Protein 6NOY (pdb70)

Structure (mmCIF, N/CA/C/O backbone):
data_6NOY
#
_entry.id   6NOY
#
_cell.length_a   95.500
_cell.length_b   95.500
_cell.length_c   177.100
_cell.angle_alpha   90.000
_cell.angle_beta   90.000
_cell.angle_gamma   120.000
#
_symmetry.space_group_name_H-M   'P 32 2 1'
#
loop_
_atom_site.group_PDB
_atom_site.id
_atom_site.type_symbol
_atom_site.label_atom_id
_atom_site.label_alt_id
_atom_site.label_comp_id
_atom_site.label_asym_id
_atom_site.label_entity_id
_atom_site.label_seq_id
_atom_site.pdbx_PDB_ins_code
_atom_site.Cartn_x
_atom_site.Cartn_y
_atom_site.Cartn_z
_atom_site.occupancy
_atom_site.B_iso_or_equiv
_atom_site.auth_seq_id
_atom_site.auth_comp_id
_atom_site.auth_asym_id
_atom_site.auth_atom_id
_atom_site.pdbx_PDB_model_num
ATOM 1 N N . THR A 1 81 ? 2.240 72.833 8.359 1.00 198.85 78 THR G N 1
ATOM 2 C CA . THR A 1 81 ? 2.582 71.919 7.276 1.00 195.01 78 THR G CA 1
ATOM 3 C C . THR A 1 81 ? 1.323 71.401 6.587 1.00 191.89 78 THR G C 1
ATOM 4 O O . THR A 1 81 ? 0.259 71.317 7.200 1.00 191.00 78 THR G O 1
ATOM 8 N N . PHE A 1 82 ? 1.450 71.054 5.307 1.00 178.01 79 PHE G N 1
ATOM 9 C CA . PHE A 1 82 ? 0.317 70.594 4.510 1.00 156.86 79 PHE G CA 1
ATOM 10 C C . PHE A 1 82 ? 0.780 69.485 3.576 1.00 159.69 79 PHE G C 1
ATOM 11 O O . PHE A 1 82 ? 1.559 69.735 2.651 1.00 165.17 79 PHE G O 1
ATOM 19 N N . GLU A 1 83 ? 0.292 68.269 3.811 1.00 157.78 80 GLU G N 1
ATOM 20 C CA . GLU A 1 83 ? 0.542 67.133 2.937 1.00 168.10 80 GLU G CA 1
ATOM 21 C C . GLU A 1 83 ? -0.782 66.461 2.597 1.00 152.57 80 GLU G C 1
ATOM 22 O O . GLU A 1 83 ? -1.803 66.691 3.250 1.00 143.06 80 GLU G O 1
ATOM 28 N N . THR A 1 84 ? -0.756 65.630 1.556 1.00 150.87 81 THR G N 1
ATOM 29 C CA . THR A 1 84 ? -1.926 64.874 1.128 1.00 125.27 81 THR G CA 1
ATOM 30 C C . THR A 1 84 ? -1.563 63.403 0.979 1.00 131.23 81 THR G C 1
ATOM 31 O O . THR A 1 84 ? -0.460 63.068 0.538 1.00 158.30 81 THR G O 1
ATOM 35 N N . VAL A 1 85 ? -2.499 62.529 1.348 1.00 126.81 82 VAL G N 1
ATOM 36 C CA . VAL A 1 85 ? -2.329 61.083 1.247 1.00 125.40 82 VAL G CA 1
ATOM 37 C C . VAL A 1 85 ? -3.166 60.577 0.081 1.00 124.17 82 VAL G C 1
ATOM 38 O O . VAL A 1 85 ? -4.312 61.003 -0.102 1.00 110.20 82 VAL G O 1
ATOM 42 N N . ARG A 1 86 ? -2.597 59.662 -0.701 1.00 122.18 83 ARG G N 1
ATOM 43 C CA . ARG A 1 86 ? -3.239 59.150 -1.913 1.00 117.71 83 ARG G CA 1
ATOM 44 C C . ARG A 1 86 ? -3.840 57.780 -1.613 1.00 120.32 83 ARG G C 1
ATOM 45 O O . ARG A 1 86 ? -3.213 56.743 -1.829 1.00 142.14 83 ARG G O 1
ATOM 53 N N . ASN A 1 87 ? -5.076 57.781 -1.119 1.00 115.33 84 ASN G N 1
ATOM 54 C CA . ASN A 1 87 ? -5.813 56.548 -0.886 1.00 116.23 84 ASN G CA 1
ATOM 55 C C . ASN A 1 87 ? -6.692 56.228 -2.088 1.00 120.69 84 ASN G C 1
ATOM 56 O O . ASN A 1 87 ? -7.349 57.111 -2.647 1.00 112.92 84 ASN G O 1
ATOM 61 N N . THR A 1 88 ? -6.688 54.958 -2.488 1.00 135.78 85 THR G N 1
ATOM 62 C CA . THR A 1 88 ? -7.612 54.477 -3.506 1.00 128.20 85 THR G CA 1
ATOM 63 C C . THR A 1 88 ? -8.934 54.111 -2.846 1.00 129.47 85 THR G C 1
ATOM 64 O O . THR A 1 88 ? -8.956 53.451 -1.802 1.00 129.64 85 THR G O 1
ATOM 68 N N . ILE A 1 89 ? -10.036 54.544 -3.449 1.00 123.01 86 ILE G N 1
ATOM 69 C CA . ILE A 1 89 ? -11.357 54.364 -2.865 1.00 112.17 86 ILE G CA 1
ATOM 70 C C . ILE A 1 89 ? -12.216 53.565 -3.834 1.00 118.69 86 ILE G C 1
ATOM 71 O O . ILE A 1 89 ? -12.071 53.681 -5.057 1.00 132.53 86 ILE G O 1
ATOM 76 N N . ARG A 1 90 ? -13.088 52.728 -3.281 1.00 102.98 87 ARG G N 1
ATOM 77 C CA . ARG A 1 90 ? -14.040 51.934 -4.051 1.00 94.99 87 ARG G CA 1
ATOM 78 C C . ARG A 1 90 ? -15.423 52.244 -3.487 1.00 109.80 87 ARG G C 1
ATOM 79 O O . ARG A 1 90 ? -15.793 51.745 -2.421 1.00 131.33 87 ARG G O 1
ATOM 81 N N . ILE A 1 91 ? -16.178 53.071 -4.193 1.00 104.01 88 ILE G N 1
ATOM 82 C CA . ILE A 1 91 ? -17.456 53.567 -3.700 1.00 112.24 88 ILE G CA 1
ATOM 83 C C . ILE A 1 91 ? -18.579 52.754 -4.326 1.00 137.44 88 ILE G C 1
ATOM 84 O O . ILE A 1 91 ? -18.484 52.298 -5.473 1.00 151.70 88 ILE G O 1
ATOM 89 N N . GLU A 1 92 ? -19.645 52.555 -3.554 1.00 135.65 89 GLU G N 1
ATOM 90 C CA . GLU A 1 92 ? -20.835 51.883 -4.055 1.00 148.74 89 GLU G CA 1
ATOM 91 C C . GLU A 1 92 ? -21.380 52.628 -5.273 1.00 147.59 89 GLU G C 1
ATOM 92 O O . GLU A 1 92 ? -21.223 53.844 -5.405 1.00 156.08 89 GLU G O 1
ATOM 98 N N . SER A 1 93 ? -22.023 51.882 -6.175 1.00 138.53 90 SER G N 1
ATOM 99 C CA . SER A 1 93 ? -22.279 52.392 -7.522 1.00 125.05 90 SER G CA 1
ATOM 100 C C . SER A 1 93 ? -23.314 53.513 -7.529 1.00 113.14 90 SER G C 1
ATOM 101 O O . SER A 1 93 ? -23.073 54.582 -8.101 1.00 114.24 90 SER G O 1
ATOM 104 N N . GLU A 1 94 ? -24.485 53.282 -6.925 1.00 145.68 91 GLU G N 1
ATOM 105 C CA . GLU A 1 94 ? -25.529 54.307 -6.938 1.00 162.45 91 GLU G CA 1
ATOM 106 C C . GLU A 1 94 ? -25.052 55.592 -6.273 1.00 138.40 91 GLU G C 1
ATOM 107 O O . GLU A 1 94 ? -25.331 56.693 -6.763 1.00 147.08 91 GLU G O 1
ATOM 113 N N . VAL A 1 95 ? -24.322 55.475 -5.163 1.00 116.89 92 VAL G N 1
ATOM 114 C CA . VAL A 1 95 ? -23.895 56.659 -4.424 1.00 120.42 92 VAL G CA 1
ATOM 115 C C . VAL A 1 95 ? -22.799 57.405 -5.178 1.00 127.20 92 VAL G C 1
ATOM 116 O O . VAL A 1 95 ? -22.817 58.639 -5.261 1.00 124.92 92 VAL G O 1
ATOM 120 N N . ASP A 1 96 ? -21.831 56.674 -5.740 1.00 139.24 93 ASP G N 1
ATOM 121 C CA . ASP A 1 96 ? -20.752 57.317 -6.487 1.00 131.59 93 ASP G CA 1
ATOM 122 C C . ASP A 1 96 ? -21.303 58.119 -7.658 1.00 136.16 93 ASP G C 1
ATOM 123 O O . ASP A 1 96 ? -20.917 59.274 -7.872 1.00 154.00 93 ASP G O 1
ATOM 128 N N . GLU A 1 97 ? -22.210 57.520 -8.430 1.00 136.68 94 GLU G N 1
ATOM 129 C CA . GLU A 1 97 ? -22.852 58.226 -9.530 1.00 153.51 94 GLU G CA 1
ATOM 130 C C . GLU A 1 97 ? -23.671 59.418 -9.049 1.00 151.10 94 GLU G C 1
ATOM 131 O O . GLU A 1 97 ? -24.038 60.270 -9.865 1.00 158.48 94 GLU G O 1
ATOM 137 N N . SER A 1 98 ? -23.948 59.509 -7.747 1.00 141.82 95 SER G N 1
ATOM 138 C CA . SER A 1 98 ? -24.673 60.637 -7.177 1.00 136.56 95 SER G CA 1
ATOM 139 C C . SER A 1 98 ? -23.763 61.687 -6.556 1.00 132.53 95 SER G C 1
ATOM 140 O O . SER A 1 98 ? -24.096 62.875 -6.596 1.00 140.75 95 SER G O 1
ATOM 143 N N . LEU A 1 99 ? -22.631 61.283 -5.972 1.00 123.69 96 LEU G N 1
ATOM 144 C CA . LEU A 1 99 ? -21.664 62.265 -5.489 1.00 118.72 96 LEU G CA 1
ATOM 145 C C . LEU A 1 99 ? -21.033 63.027 -6.645 1.00 127.41 96 LEU G C 1
ATOM 146 O O . LEU A 1 99 ? -20.886 64.253 -6.582 1.00 125.34 96 LEU G O 1
ATOM 151 N N . ARG A 1 100 ? -20.648 62.316 -7.708 1.00 138.66 97 ARG G N 1
ATOM 152 C CA . ARG A 1 100 ? -20.089 62.981 -8.878 1.00 163.07 97 ARG G CA 1
ATOM 153 C C . ARG A 1 100 ? -21.092 63.937 -9.505 1.00 181.43 97 ARG G C 1
ATOM 154 O O . ARG A 1 100 ? -20.703 64.976 -10.050 1.00 191.67 97 ARG G O 1
ATOM 162 N N . GLN A 1 101 ? -22.384 63.609 -9.437 1.00 192.96 98 GLN G N 1
ATOM 163 C CA . GLN A 1 101 ? -23.408 64.535 -9.909 1.00 196.10 98 GLN G CA 1
ATOM 164 C C . GLN A 1 101 ? -23.516 65.757 -9.006 1.00 179.83 98 GLN G C 1
ATOM 165 O O . GLN A 1 101 ? -23.815 66.855 -9.487 1.00 197.81 98 GLN G O 1
ATOM 171 N N . LEU A 1 102 ? -23.281 65.587 -7.703 1.00 140.26 99 LEU G N 1
ATOM 172 C CA . LEU A 1 102 ? -23.286 66.728 -6.793 1.00 124.74 99 LEU G CA 1
ATOM 173 C C . LEU A 1 102 ? -22.090 67.635 -7.046 1.00 149.72 99 LEU G C 1
ATOM 174 O O . LEU A 1 102 ? -22.245 68.847 -7.239 1.00 158.93 99 LEU G O 1
ATOM 179 N N . CYS A 1 103 ? -20.885 67.063 -7.050 1.00 156.15 100 CYS G N 1
ATOM 180 C CA . CYS A 1 103 ? -19.676 67.875 -7.117 1.00 155.77 100 CYS G CA 1
ATOM 181 C C . CYS A 1 103 ? -19.513 68.553 -8.472 1.00 164.09 100 CYS G C 1
ATOM 182 O O . CYS A 1 103 ? -18.917 69.633 -8.552 1.00 175.42 100 CYS G O 1
ATOM 185 N N . HIS A 1 104 ? -20.029 67.943 -9.542 1.00 161.42 101 HIS G N 1
ATOM 186 C CA . HIS A 1 104 ? -19.938 68.568 -10.858 1.00 158.96 101 HIS G CA 1
ATOM 187 C C . HIS A 1 104 ? -20.790 69.829 -10.935 1.00 161.72 101 HIS G C 1
ATOM 188 O O . HIS A 1 104 ? -20.404 70.805 -11.587 1.00 176.55 101 HIS G O 1
ATOM 195 N N . GLU A 1 105 ? -21.954 69.826 -10.285 1.00 165.98 102 GLU G N 1
ATOM 196 C CA . GLU A 1 105 ? -22.841 70.983 -10.264 1.00 176.77 102 GLU G CA 1
ATOM 197 C C . GLU A 1 105 ? -22.741 71.752 -8.950 1.00 160.72 102 GLU G C 1
ATOM 198 O O . GLU A 1 105 ? -23.734 72.310 -8.470 1.00 156.97 102 GLU G O 1
ATOM 204 N N . GLU A 1 106 ? -21.550 71.779 -8.353 1.00 150.37 103 GLU G N 1
ATOM 205 C CA . GLU A 1 106 ? -21.308 72.531 -7.133 1.00 143.12 103 GLU G CA 1
ATOM 206 C C . GLU A 1 106 ? -19.918 73.146 -7.080 1.00 138.02 103 GLU G C 1
ATOM 207 O O . GLU A 1 106 ? -19.593 73.807 -6.088 1.00 136.17 103 GLU G O 1
ATOM 213 N N . ARG A 1 107 ? -19.094 72.953 -8.113 1.00 136.64 104 ARG G N 1
ATOM 214 C CA . ARG A 1 107 ? -17.693 73.378 -8.110 1.00 145.88 104 ARG G CA 1
ATOM 215 C C . ARG A 1 107 ? -16.958 72.798 -6.903 1.00 139.98 104 ARG G C 1
ATOM 216 O O . ARG A 1 107 ? -16.311 73.511 -6.131 1.00 143.93 104 ARG G O 1
ATOM 218 N N . ILE A 1 108 ? -17.086 71.480 -6.733 1.00 125.18 105 ILE G N 1
ATOM 219 C CA . ILE A 1 108 ? -16.469 70.749 -5.637 1.00 123.52 105 ILE G CA 1
ATOM 220 C C . ILE A 1 108 ? -15.850 69.488 -6.214 1.00 124.37 105 ILE G C 1
ATOM 221 O O . ILE A 1 108 ? -16.130 69.087 -7.347 1.00 128.84 105 ILE G O 1
ATOM 226 N N . THR A 1 109 ? -14.977 68.874 -5.435 1.00 101.67 106 THR G N 1
ATOM 227 C CA . THR A 1 109 ? -14.450 67.555 -5.725 1.00 118.30 106 THR G CA 1
ATOM 228 C C . THR A 1 109 ? -14.761 66.637 -4.552 1.00 123.73 106 THR G C 1
ATOM 229 O O . THR A 1 109 ? -14.782 67.082 -3.402 1.00 124.53 106 THR G O 1
ATOM 233 N N . LYS A 1 110 ? -15.040 65.364 -4.847 1.00 118.44 107 LYS G N 1
ATOM 234 C CA . LYS A 1 110 ? -15.534 64.453 -3.819 1.00 136.84 107 LYS G CA 1
ATOM 235 C C . LYS A 1 110 ? -14.549 64.274 -2.676 1.00 121.31 107 LYS G C 1
ATOM 236 O O . LYS A 1 110 ? -14.962 63.923 -1.565 1.00 124.32 107 LYS G O 1
ATOM 242 N N . GLU A 1 111 ? -13.264 64.521 -2.908 1.00 117.68 108 GLU G N 1
ATOM 243 C CA . GLU A 1 111 ? -12.311 64.338 -1.823 1.00 123.91 108 GLU G CA 1
ATOM 244 C C . GLU A 1 111 ? -12.360 65.507 -0.849 1.00 117.16 108 GLU G C 1
ATOM 245 O O . GLU A 1 111 ? -12.289 65.302 0.367 1.00 100.64 108 GLU G O 1
ATOM 251 N N . THR A 1 112 ? -12.490 66.736 -1.361 1.00 132.39 109 THR G N 1
ATOM 252 C CA . THR A 1 112 ? -12.680 67.879 -0.472 1.00 126.56 109 THR G CA 1
ATOM 253 C C . THR A 1 112 ? -13.980 67.744 0.308 1.00 110.60 109 THR G C 1
ATOM 254 O O . THR A 1 112 ? -14.052 68.131 1.480 1.00 84.17 109 THR G O 1
ATOM 258 N N . TRP A 1 113 ? -15.022 67.213 -0.336 1.00 108.51 110 TRP G N 1
ATOM 259 C CA . TRP A 1 113 ? -16.278 66.943 0.357 1.00 105.87 110 TRP G CA 1
ATOM 260 C C . TRP A 1 113 ? -16.061 66.000 1.534 1.00 103.77 110 TRP G C 1
ATOM 261 O O . TRP A 1 113 ? -16.589 66.223 2.631 1.00 93.83 110 TRP G O 1
ATOM 272 N N . LEU A 1 114 ? -15.289 64.930 1.316 1.00 88.67 111 LEU G N 1
ATOM 273 C CA . LEU A 1 114 ? -14.990 63.986 2.389 1.00 87.77 111 LEU G CA 1
ATOM 274 C C . LEU A 1 114 ? -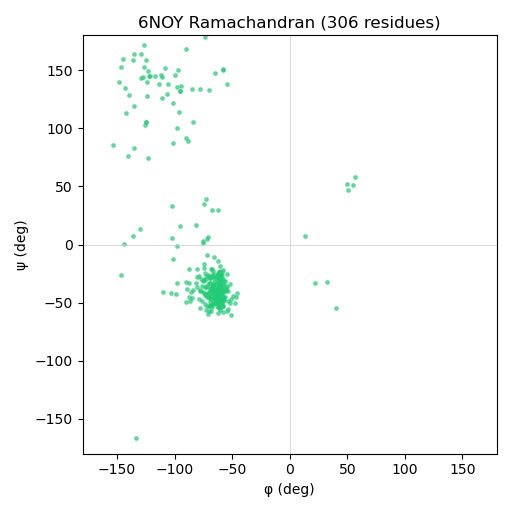14.264 64.672 3.540 1.00 97.24 111 LEU G C 1
ATOM 275 O O . LEU A 1 114 ? -14.549 64.400 4.712 1.00 87.11 111 LEU G O 1
ATOM 280 N N . GLU A 1 115 ? -13.319 65.561 3.225 1.00 96.33 112 GLU G N 1
ATOM 281 C CA . GLU A 1 115 ? -12.708 66.392 4.257 1.00 99.10 112 GLU G CA 1
ATOM 282 C C . GLU A 1 115 ? -13.762 67.208 4.991 1.00 102.26 112 GLU G C 1
ATOM 283 O O . GLU A 1 115 ? -13.790 67.248 6.226 1.00 105.08 112 GLU G O 1
ATOM 289 N N . ALA A 1 116 ? -14.647 67.864 4.236 1.00 85.60 113 ALA G N 1
ATOM 290 C CA . ALA A 1 116 ? -15.691 68.677 4.849 1.00 97.53 113 ALA G CA 1
ATOM 291 C C . ALA A 1 116 ? -16.648 67.825 5.670 1.00 109.18 113 ALA G C 1
ATOM 292 O O . ALA A 1 116 ? -17.033 68.206 6.781 1.00 113.54 113 ALA G O 1
ATOM 294 N N . ALA A 1 117 ? -17.052 66.673 5.131 1.00 111.95 114 ALA G N 1
ATOM 295 C CA . ALA A 1 117 ? -17.964 65.796 5.856 1.00 128.65 114 ALA G CA 1
ATOM 296 C C . ALA A 1 117 ? -17.376 65.393 7.201 1.00 121.19 114 ALA G C 1
ATOM 297 O O . ALA A 1 117 ? -18.041 65.498 8.239 1.00 126.53 114 ALA G O 1
ATOM 299 N N . TYR A 1 118 ? -16.118 64.948 7.205 1.00 107.75 115 TYR G N 1
ATOM 300 C CA . TYR A 1 118 ? -15.487 64.532 8.452 1.00 108.34 115 TYR G CA 1
ATOM 301 C C . TYR A 1 118 ? -15.344 65.717 9.399 1.00 118.91 115 TYR G C 1
ATOM 302 O O . TYR A 1 118 ? -15.730 65.641 10.572 1.00 136.50 115 TYR G O 1
ATOM 311 N N . LEU A 1 119 ? -14.792 66.824 8.899 1.00 120.13 116 LEU G N 1
ATOM 312 C CA . LEU A 1 119 ? -14.540 67.985 9.748 1.00 107.62 116 LEU G CA 1
ATOM 313 C C . LEU A 1 119 ? -15.824 68.488 10.392 1.00 121.29 116 LEU G C 1
ATOM 314 O O . LEU A 1 119 ? -15.811 68.966 11.533 1.00 124.73 116 LEU G O 1
ATOM 319 N N . TYR A 1 120 ? -16.944 68.389 9.675 1.00 119.77 117 TYR G N 1
ATOM 320 C CA . TYR A 1 120 ? -18.234 68.754 10.249 1.00 107.26 117 TYR G CA 1
ATOM 321 C C . TYR A 1 120 ? -18.640 67.766 11.335 1.00 104.71 117 TYR G C 1
ATOM 322 O O . TYR A 1 120 ? -18.877 68.148 12.487 1.00 103.93 117 TYR G O 1
ATOM 331 N N . LEU A 1 121 ? -18.725 66.486 10.979 1.00 105.81 118 LEU G N 1
ATOM 332 C CA . LEU A 1 121 ? -19.413 65.529 11.833 1.00 109.64 118 LEU G CA 1
ATOM 333 C C . LEU A 1 121 ? -18.612 65.195 13.086 1.00 118.63 118 LEU G C 1
ATOM 334 O O . LEU A 1 121 ? -19.202 64.860 14.119 1.00 118.04 118 LEU G O 1
ATOM 339 N N . CYS A 1 122 ? -17.281 65.298 13.029 1.00 107.49 119 CYS G N 1
ATOM 340 C CA . CYS A 1 122 ? -16.472 64.875 14.168 1.00 93.19 119 CYS G CA 1
ATOM 341 C C . CYS A 1 122 ? -16.642 65.802 15.363 1.00 113.06 119 CYS G C 1
ATOM 342 O O . CYS A 1 122 ? -16.497 65.363 16.510 1.00 111.76 119 CYS G O 1
ATOM 345 N N . GLU A 1 123 ? -16.937 67.078 15.121 1.00 128.52 120 GLU G N 1
ATOM 346 C CA . GLU A 1 123 ? -17.247 68.029 16.182 1.00 134.52 120 GLU G CA 1
ATOM 347 C C . GLU A 1 123 ? -18.637 67.848 16.775 1.00 146.10 120 GLU G C 1
ATOM 348 O O . GLU A 1 123 ? -19.025 68.638 17.641 1.00 174.37 120 GLU G O 1
ATOM 354 N N . LYS A 1 124 ? -19.389 66.839 16.344 1.00 131.71 121 LYS G N 1
ATOM 355 C CA . LYS A 1 124 ? -20.778 66.647 16.765 1.00 146.10 121 LYS G CA 1
ATOM 356 C C . LYS A 1 124 ? -20.971 65.176 17.099 1.00 131.54 121 LYS G C 1
ATOM 357 O O . LYS A 1 124 ? -21.459 64.393 16.272 1.00 137.54 121 LYS G O 1
ATOM 363 N N . PRO A 1 125 ? -20.598 64.760 18.316 1.00 123.23 122 PRO G N 1
ATOM 364 C CA . PRO A 1 125 ? -20.481 63.318 18.610 1.00 113.02 122 PRO G CA 1
ATOM 365 C C . PRO A 1 125 ? -21.714 62.486 18.290 1.00 117.22 122 PRO G C 1
ATOM 366 O O . PRO A 1 125 ? -21.595 61.435 17.647 1.00 91.62 122 PRO G O 1
ATOM 370 N N . GLU A 1 126 ? -22.897 62.924 18.729 1.00 135.71 123 GLU G N 1
ATOM 371 C CA . GLU A 1 126 ? -24.088 62.090 18.598 1.00 133.19 123 GLU G CA 1
ATOM 372 C C . GLU A 1 126 ? -24.402 61.770 17.144 1.00 122.79 123 GLU G C 1
ATOM 373 O O . GLU A 1 126 ? -24.861 60.663 16.841 1.00 121.75 123 GLU G O 1
ATOM 379 N N . GLU A 1 127 ? -24.161 62.713 16.233 1.00 121.94 124 GLU G N 1
ATOM 380 C CA . GLU A 1 127 ? -24.369 62.436 14.818 1.00 112.18 124 GLU G CA 1
ATOM 381 C C . GLU A 1 127 ? -23.241 61.600 14.233 1.00 108.99 124 GLU G C 1
ATOM 382 O O . GLU A 1 127 ? -23.468 60.841 13.283 1.00 107.04 124 GLU G O 1
ATOM 388 N N . LEU A 1 128 ? -22.027 61.734 14.774 1.00 113.06 125 LEU G N 1
ATOM 389 C CA . LEU A 1 128 ? -20.928 60.879 14.342 1.00 103.37 125 LEU G CA 1
ATOM 390 C C . LEU A 1 128 ? -21.256 59.419 14.627 1.00 109.99 125 LEU G C 1
ATOM 391 O O . LEU A 1 128 ? -21.154 58.560 13.744 1.00 83.82 125 LEU G O 1
ATOM 396 N N . ALA A 1 129 ? -21.672 59.129 15.863 1.00 124.16 126 ALA G N 1
ATOM 397 C CA . ALA A 1 129 ? -22.026 57.765 16.240 1.00 127.25 126 ALA G CA 1
ATOM 398 C C . ALA A 1 129 ? -23.079 57.178 15.313 1.00 100.71 126 ALA G C 1
ATOM 399 O O . ALA A 1 129 ? -23.153 55.954 15.150 1.00 117.61 126 ALA G O 1
ATOM 401 N N . GLN A 1 130 ? -23.893 58.027 14.686 1.00 78.52 127 GLN G N 1
ATOM 402 C CA . GLN A 1 130 ? -24.891 57.520 13.755 1.00 87.08 127 GLN G CA 1
ATOM 403 C C . GLN A 1 130 ? -24.272 57.187 12.402 1.00 100.39 127 GLN G C 1
ATOM 404 O O . GLN A 1 130 ? -24.532 56.114 11.845 1.00 97.78 127 GLN G O 1
ATOM 410 N N . VAL A 1 131 ? -23.449 58.086 11.851 1.00 101.69 128 VAL G N 1
ATOM 411 C CA . VAL A 1 131 ? -22.821 57.768 10.571 1.00 87.82 128 VAL G CA 1
ATOM 412 C C . VAL A 1 131 ? -21.829 56.631 10.739 1.00 84.84 128 VAL G C 1
ATOM 413 O O . VAL A 1 131 ? -21.569 55.883 9.790 1.00 101.87 128 VAL G O 1
ATOM 417 N N . ILE A 1 132 ? -21.256 56.475 11.934 1.00 99.59 129 ILE G N 1
ATOM 418 C CA . ILE A 1 132 ? -20.511 55.256 12.241 1.00 111.77 129 ILE G CA 1
ATOM 419 C C . ILE A 1 132 ? -21.418 54.044 12.085 1.00 89.97 129 ILE G C 1
ATOM 420 O O . ILE A 1 132 ? -21.095 53.085 11.374 1.00 76.41 129 ILE G O 1
ATOM 425 N N . GLN A 1 133 ? -22.575 54.081 12.751 1.00 88.28 130 GLN G N 1
ATOM 426 C CA . GLN A 1 133 ? -23.503 52.957 12.710 1.00 92.74 130 GLN G CA 1
ATOM 427 C C . GLN A 1 133 ? -24.000 52.706 11.294 1.00 78.58 130 GLN G C 1
ATOM 428 O O . GLN A 1 133 ? -24.081 51.556 10.849 1.00 57.03 130 GLN G O 1
ATOM 434 N N . LEU A 1 134 ? -24.352 53.771 10.573 1.00 99.21 131 LEU G N 1
ATOM 435 C CA . LEU A 1 134 ? -24.765 53.610 9.183 1.00 109.90 131 LEU G CA 1
ATOM 436 C C . LEU A 1 134 ? -23.643 52.989 8.360 1.00 112.84 131 LEU G C 1
ATOM 437 O O . LEU A 1 134 ? -23.891 52.146 7.490 1.00 112.05 131 LEU G O 1
ATOM 442 N N . ALA A 1 135 ? -22.398 53.382 8.636 1.00 77.04 132 ALA G N 1
ATOM 443 C CA . ALA A 1 135 ? -21.261 52.794 7.939 1.00 86.52 132 ALA G CA 1
ATOM 444 C C . ALA A 1 135 ? -21.094 51.325 8.307 1.00 91.62 132 ALA G C 1
ATOM 445 O O . ALA A 1 135 ? -20.992 50.461 7.429 1.00 84.36 132 ALA G O 1
ATOM 447 N N . GLN A 1 136 ? -21.069 51.027 9.609 1.00 81.98 133 GLN G N 1
ATOM 448 C CA . GLN A 1 136 ? -20.971 49.663 10.115 1.00 69.27 133 GLN G CA 1
ATOM 449 C C . GLN A 1 136 ? -21.935 48.739 9.383 1.00 92.42 133 GLN G C 1
ATOM 450 O O . GLN A 1 136 ? -21.583 47.607 9.032 1.00 91.35 133 GLN G O 1
ATOM 456 N N . GLU A 1 137 ? -23.154 49.224 9.139 1.00 112.85 134 GLU G N 1
ATOM 457 C CA . GLU A 1 137 ? -24.109 48.468 8.337 1.00 106.28 134 GLU G CA 1
ATOM 458 C C . GLU A 1 137 ? -23.755 48.524 6.859 1.00 111.54 134 GLU G C 1
ATOM 459 O O . GLU A 1 137 ? -23.855 47.514 6.152 1.00 105.68 134 GLU G O 1
ATOM 465 N N . ARG A 1 138 ? -23.342 49.697 6.377 1.00 117.63 135 ARG G N 1
ATOM 466 C CA . ARG A 1 138 ? -23.029 49.856 4.962 1.00 111.05 135 ARG G CA 1
ATOM 467 C C . ARG A 1 138 ? -21.909 48.915 4.536 1.00 89.68 135 ARG G C 1
ATOM 468 O O . ARG A 1 138 ? -21.834 48.527 3.364 1.00 103.78 135 ARG G O 1
ATOM 476 N N . LEU A 1 139 ? -21.043 48.529 5.473 1.00 87.09 136 LEU G N 1
ATOM 477 C CA . LEU A 1 139 ? -19.950 47.601 5.209 1.00 92.99 136 LEU G CA 1
ATOM 478 C C . LEU A 1 139 ? -20.385 46.150 5.375 1.00 93.90 136 LEU G C 1
ATOM 479 O O . LEU A 1 139 ? -20.045 45.300 4.545 1.00 89.92 136 LEU G O 1
ATOM 484 N N . SER A 1 140 ? -21.119 45.851 6.451 1.00 115.69 137 SER G N 1
ATOM 485 C CA . SER A 1 140 ? -21.739 44.537 6.588 1.00 108.81 137 SER G CA 1
ATOM 486 C C . SER A 1 140 ? -22.587 44.212 5.366 1.00 88.95 137 SER G C 1
ATOM 487 O O . SER A 1 140 ? -22.588 43.075 4.882 1.00 74.28 137 SER G O 1
ATOM 490 N N . GLN A 1 141 ? -23.306 45.211 4.853 1.00 96.44 138 GLN G N 1
ATOM 491 C CA . GLN A 1 141 ? -24.055 45.069 3.611 1.00 100.80 138 GLN G CA 1
ATOM 492 C C . GLN A 1 141 ? -23.181 44.521 2.489 1.00 102.11 138 GLN G C 1
ATOM 493 O O . GLN A 1 141 ? -23.451 43.450 1.937 1.00 107.38 138 GLN G O 1
ATOM 499 N N . ARG A 1 142 ? -22.118 45.250 2.142 1.00 131.24 139 ARG G N 1
ATOM 500 C CA . ARG A 1 142 ? -21.336 44.887 0.964 1.00 136.66 139 ARG G CA 1
ATOM 501 C C . ARG A 1 142 ? -20.496 43.638 1.193 1.00 113.74 139 ARG G C 1
ATOM 502 O O . ARG A 1 142 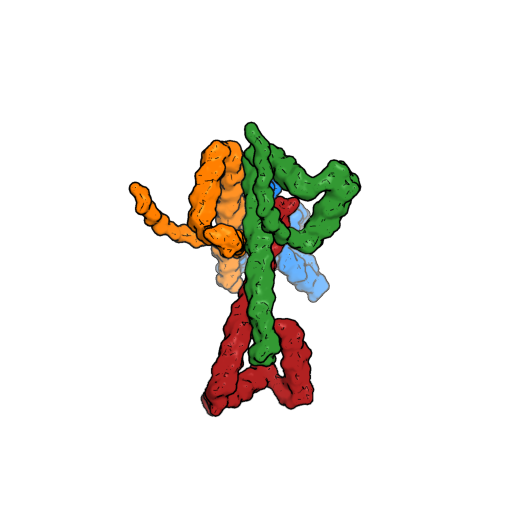? -20.229 42.896 0.241 1.00 105.56 139 ARG G O 1
ATOM 510 N N . LYS A 1 143 ? -20.066 43.387 2.432 1.00 110.55 140 LYS G N 1
ATOM 511 C CA . LYS A 1 143 ? -19.317 42.166 2.704 1.00 119.53 140 LYS G CA 1
ATOM 512 C C . LYS A 1 143 ? -20.210 40.936 2.707 1.00 95.50 140 LYS G C 1
ATOM 513 O O . LYS A 1 143 ? -19.717 39.828 2.474 1.00 90.12 140 LYS G O 1
ATOM 519 N N . ALA A 1 144 ? -21.506 41.103 2.970 1.00 99.72 141 ALA G 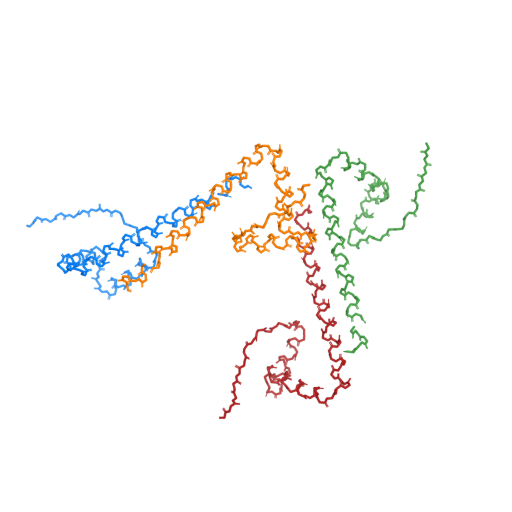N 1
ATOM 520 C CA . ALA A 1 144 ? -22.446 40.013 2.744 1.00 94.94 141 ALA G CA 1
ATOM 521 C C . ALA A 1 144 ? -22.624 39.762 1.253 1.00 97.97 141 ALA G C 1
ATOM 522 O O . ALA A 1 144 ? -22.594 38.613 0.798 1.00 108.37 141 ALA G O 1
ATOM 524 N N . ILE A 1 145 ? -22.801 40.835 0.477 1.00 93.58 142 ILE G N 1
ATOM 525 C CA . ILE A 1 145 ? -22.870 40.724 -0.977 1.00 95.06 142 ILE G CA 1
ATOM 526 C C . ILE A 1 145 ? -21.623 40.045 -1.525 1.00 109.00 142 ILE G C 1
ATOM 527 O O . ILE A 1 145 ? -21.681 39.343 -2.543 1.00 103.47 142 ILE G O 1
ATOM 532 N N . ALA A 1 146 ? -20.481 40.230 -0.859 1.00 114.51 143 ALA G N 1
ATOM 533 C CA . ALA A 1 146 ? -19.254 39.571 -1.292 1.00 110.68 143 ALA G CA 1
ATOM 534 C C . ALA A 1 146 ? -19.320 38.067 -1.056 1.00 107.56 143 ALA G C 1
ATOM 535 O O . ALA A 1 146 ? -18.867 37.283 -1.898 1.00 111.97 143 ALA G O 1
ATOM 537 N N . ASP A 1 147 ? -19.877 37.646 0.084 1.00 107.09 144 ASP G N 1
ATOM 538 C CA . ASP A 1 147 ? -19.999 36.218 0.365 1.00 108.89 144 ASP G CA 1
ATOM 539 C C . ASP A 1 147 ? -20.869 35.526 -0.675 1.00 104.96 144 ASP G C 1
ATOM 540 O O . ASP A 1 147 ? -20.559 34.414 -1.118 1.00 114.69 144 ASP G O 1
ATOM 545 N N . TYR A 1 148 ? -21.964 36.173 -1.076 1.00 96.01 145 TYR G N 1
ATOM 546 C CA . TYR A 1 148 ? -22.834 35.611 -2.103 1.00 96.19 145 TYR G CA 1
ATOM 547 C C . TYR A 1 148 ? -22.107 35.477 -3.434 1.00 104.26 145 TYR G C 1
ATOM 548 O O . TYR A 1 148 ? -22.154 34.421 -4.076 1.00 106.54 145 TYR G O 1
ATOM 557 N N . LYS A 1 149 ? -21.434 36.545 -3.869 1.00 123.09 146 LYS G N 1
ATOM 558 C CA . LYS A 1 149 ? -20.774 36.525 -5.171 1.00 134.42 146 LYS G CA 1
ATOM 559 C C . LYS A 1 149 ? -19.773 35.381 -5.265 1.00 127.93 146 LYS G C 1
ATOM 560 O O . LYS A 1 149 ? -19.651 34.737 -6.313 1.00 123.93 146 LYS G O 1
ATOM 566 N N . ARG A 1 150 ? -19.060 35.102 -4.171 1.00 121.71 147 ARG G N 1
ATOM 567 C CA . ARG A 1 150 ? -18.094 34.009 -4.177 1.00 126.61 147 ARG G CA 1
ATOM 568 C C . ARG A 1 150 ? -18.781 32.649 -4.118 1.00 124.75 147 ARG G C 1
ATOM 569 O O . ARG A 1 150 ? -18.262 31.671 -4.670 1.00 116.78 147 ARG G O 1
ATOM 577 N N . ALA A 1 151 ? -19.947 32.567 -3.473 1.00 117.46 148 ALA G N 1
ATOM 578 C CA . ALA A 1 151 ? -20.608 31.276 -3.312 1.00 112.71 148 ALA G CA 1
ATOM 579 C C . ALA A 1 151 ? -21.215 30.794 -4.624 1.00 121.88 148 ALA G C 1
ATOM 580 O O . ALA A 1 151 ? -21.087 29.615 -4.975 1.00 118.91 148 ALA G O 1
ATOM 582 N N . LYS A 1 152 ? -21.879 31.686 -5.362 1.00 134.71 149 LYS G N 1
ATOM 583 C CA . LYS A 1 152 ? -22.445 31.301 -6.651 1.00 125.24 149 LYS G CA 1
ATOM 584 C C . LYS A 1 152 ? -21.351 31.025 -7.674 1.00 138.97 149 LYS G C 1
ATOM 585 O O . LYS A 1 152 ? -21.410 30.030 -8.406 1.00 147.20 149 LYS G O 1
ATOM 591 N N . THR A 1 153 ? -20.342 31.900 -7.738 1.00 151.30 150 THR G N 1
ATOM 592 C CA . THR A 1 153 ? -19.314 31.777 -8.768 1.00 152.45 150 THR G CA 1
ATOM 593 C C . THR A 1 153 ? -18.547 30.466 -8.646 1.00 146.17 150 THR G C 1
ATOM 594 O O . THR A 1 153 ? -18.038 29.951 -9.649 1.00 150.81 150 THR G O 1
ATOM 606 N N . GLN A 1 155 ? -20.102 27.741 -7.375 1.00 142.79 152 GLN G N 1
ATOM 607 C CA . GLN A 1 155 ? -21.120 26.818 -7.868 1.00 116.10 152 GLN G CA 1
ATOM 608 C C . GLN A 1 155 ? -21.185 26.837 -9.392 1.00 119.96 152 GLN G C 1
ATOM 609 O O . GLN A 1 155 ? -21.436 25.804 -10.024 1.00 116.28 152 GLN G O 1
ATOM 615 N N . GLU A 1 156 ? -20.930 28.002 -9.996 1.00 167.71 153 GLU G N 1
ATOM 616 C CA . GLU A 1 156 ? -21.200 28.194 -11.419 1.00 180.20 153 GLU G CA 1
ATOM 617 C C . GLU A 1 156 ? -20.406 27.214 -12.271 1.00 165.85 153 GLU G C 1
ATOM 618 O O . GLU A 1 156 ? -20.907 26.717 -13.286 1.00 164.12 153 GLU G O 1
ATOM 624 N N . ARG A 1 157 ? -19.166 26.928 -11.879 1.00 165.30 154 ARG G N 1
ATOM 625 C CA . ARG A 1 157 ? -18.367 25.914 -12.550 1.00 172.95 154 ARG G CA 1
ATOM 626 C C . ARG A 1 157 ? -18.337 24.597 -11.789 1.00 163.14 154 ARG G C 1
ATOM 627 O O . ARG A 1 157 ? -17.904 23.586 -12.350 1.00 143.00 154 ARG G O 1
ATOM 635 N N . PHE A 1 158 ? -18.798 24.584 -10.535 1.00 175.11 155 PHE G N 1
ATOM 636 C CA . PHE A 1 158 ? -19.084 23.335 -9.839 1.00 184.68 155 PHE G CA 1
ATOM 637 C C . PHE A 1 158 ? -20.247 22.589 -10.481 1.00 185.61 155 PHE G C 1
ATOM 638 O O . PHE A 1 158 ? -20.491 21.430 -10.128 1.00 175.42 155 PHE G O 1
ATOM 646 N N . LEU A 1 159 ? -20.960 23.241 -11.404 1.00 182.05 156 LEU G N 1
ATOM 647 C CA . LEU A 1 159 ? -22.094 22.696 -12.156 1.00 163.76 156 LEU G CA 1
ATOM 648 C C . LEU A 1 159 ? -23.344 22.563 -11.289 1.00 153.12 156 LEU G C 1
ATOM 649 O O . LEU A 1 159 ? -24.456 22.828 -11.746 1.00 136.58 156 LEU G O 1
ATOM 655 N N . ASP B 1 80 ? -47.769 -3.375 6.728 1.00 159.08 77 ASP H N 1
ATOM 656 C CA . ASP B 1 80 ? -46.332 -3.528 6.916 1.00 176.26 77 ASP H CA 1
ATOM 657 C C . ASP B 1 80 ? -45.790 -2.283 7.628 1.00 189.89 77 ASP H C 1
ATOM 658 O O . ASP B 1 80 ? -46.541 -1.349 7.903 1.00 179.58 77 ASP H O 1
ATOM 663 N N . THR B 1 81 ? -44.483 -2.250 7.893 1.00 197.23 78 THR H N 1
ATOM 664 C CA . THR B 1 81 ? -43.862 -1.165 8.662 1.00 195.07 78 THR H CA 1
ATOM 665 C C . THR B 1 81 ? -43.401 -0.042 7.732 1.00 189.40 78 THR H C 1
ATOM 666 O O . THR B 1 81 ? -42.274 -0.024 7.230 1.00 203.80 78 THR H O 1
ATOM 670 N N . PHE B 1 82 ? -44.292 0.939 7.518 1.00 159.77 79 PHE H N 1
ATOM 671 C CA . PHE B 1 82 ? -44.017 2.071 6.632 1.00 148.72 79 PHE H CA 1
ATOM 672 C C . PHE B 1 82 ? -44.588 3.338 7.271 1.00 150.72 79 PHE H C 1
ATOM 673 O O . PHE B 1 82 ? -45.635 3.849 6.867 1.00 150.04 79 PHE H O 1
ATOM 681 N N . GLU B 1 83 ? -43.889 3.848 8.281 1.00 166.85 80 GLU H N 1
ATOM 682 C CA . GLU B 1 83 ? -44.244 5.136 8.854 1.00 187.40 80 GLU H CA 1
ATOM 683 C C . GLU B 1 83 ? -43.837 6.255 7.895 1.00 194.58 80 GLU H C 1
ATOM 684 O O . GLU B 1 83 ? -43.264 6.024 6.826 1.00 196.25 80 GLU H O 1
ATOM 690 N N . THR B 1 84 ? -44.129 7.492 8.288 1.00 191.19 81 THR H N 1
ATOM 691 C CA . THR B 1 84 ? -43.752 8.648 7.490 1.00 165.71 81 THR H CA 1
ATOM 692 C C . THR B 1 84 ? -43.477 9.819 8.424 1.00 163.54 81 THR H C 1
ATOM 693 O O . THR B 1 84 ? -44.173 10.001 9.427 1.00 177.63 81 THR H O 1
ATOM 697 N N . VAL B 1 85 ? -42.441 10.589 8.103 1.00 148.47 82 VAL H N 1
ATOM 698 C CA . VAL B 1 85 ? -41.962 11.673 8.953 1.00 142.81 82 VAL H CA 1
ATOM 699 C C . VAL B 1 85 ? -42.196 12.995 8.237 1.00 153.88 82 VAL H C 1
ATOM 700 O O . VAL B 1 85 ? -41.971 13.107 7.026 1.00 157.95 82 VAL H O 1
ATOM 704 N N . ARG B 1 86 ? -42.650 13.996 8.990 1.00 147.44 83 ARG H N 1
ATOM 705 C CA . ARG B 1 86 ? -43.086 15.278 8.449 1.00 127.10 83 ARG H CA 1
ATOM 706 C C . ARG B 1 86 ? -42.102 16.370 8.849 1.00 145.36 83 ARG H C 1
ATOM 707 O O . ARG B 1 86 ? -41.813 16.543 10.039 1.00 156.30 83 ARG H O 1
ATOM 715 N N . ASN B 1 87 ? -41.594 17.099 7.861 1.00 157.49 84 ASN H N 1
ATOM 716 C CA . ASN B 1 87 ? -40.790 18.297 8.074 1.00 162.83 84 ASN H CA 1
ATOM 717 C C . ASN B 1 87 ? -41.053 19.284 6.957 1.00 152.08 84 ASN H C 1
ATOM 718 O O . ASN B 1 87 ? -41.421 18.902 5.840 1.00 144.70 84 ASN H O 1
ATOM 723 N N . THR B 1 88 ? -40.878 20.569 7.263 1.00 145.76 85 THR H N 1
ATOM 724 C CA . THR B 1 88 ? -41.232 21.658 6.361 1.00 136.71 85 THR H CA 1
ATOM 725 C C . THR B 1 88 ? -39.993 22.133 5.613 1.00 125.55 85 THR H C 1
ATOM 726 O O . THR B 1 88 ? -38.931 22.316 6.215 1.00 126.58 85 THR H O 1
ATOM 730 N N . ILE B 1 89 ? -40.138 22.350 4.308 1.00 112.31 86 ILE H N 1
ATOM 731 C CA . ILE B 1 89 ? -39.005 22.546 3.414 1.00 105.85 86 ILE H CA 1
ATOM 732 C C . ILE B 1 89 ? -39.170 23.878 2.692 1.00 129.62 86 ILE H C 1
ATOM 733 O O . ILE B 1 89 ? -40.280 24.237 2.283 1.00 152.82 86 ILE H O 1
ATOM 738 N N . ARG B 1 90 ? -38.063 24.605 2.534 1.00 133.67 87 ARG H N 1
ATOM 739 C CA . ARG B 1 90 ? -38.034 25.875 1.816 1.00 129.87 87 ARG H CA 1
ATOM 740 C C . ARG B 1 90 ? -36.997 25.805 0.705 1.00 110.73 87 ARG H C 1
ATOM 741 O O . ARG B 1 90 ? -35.842 25.436 0.949 1.00 98.19 87 ARG H O 1
ATOM 749 N N . ILE B 1 91 ? -37.411 26.147 -0.516 1.00 105.06 88 ILE H N 1
ATOM 750 C CA . ILE B 1 91 ? -36.589 26.013 -1.713 1.00 106.56 88 ILE H CA 1
ATOM 751 C C . ILE B 1 91 ? -36.556 27.344 -2.445 1.00 119.05 88 ILE H C 1
ATOM 752 O O . ILE B 1 91 ? -37.557 28.073 -2.469 1.00 118.90 88 ILE H O 1
ATOM 757 N N . GLU B 1 92 ? -35.408 27.666 -3.043 1.00 130.49 89 GLU H N 1
ATOM 758 C CA . GLU B 1 92 ? -35.302 28.835 -3.906 1.00 127.96 89 GLU H CA 1
ATOM 759 C C . GLU B 1 92 ? -36.358 28.763 -5.004 1.00 104.45 89 GLU H C 1
ATOM 760 O O . GLU B 1 92 ? -36.603 27.700 -5.580 1.00 115.73 89 GLU H O 1
ATOM 766 N N . SER B 1 93 ? -36.985 29.908 -5.286 1.00 100.31 90 SER H N 1
ATOM 767 C CA . SER B 1 93 ? -38.197 29.925 -6.105 1.00 117.29 90 SER H CA 1
ATOM 768 C C . SER B 1 93 ? -37.951 29.363 -7.500 1.00 110.11 90 SER H C 1
ATOM 769 O O . SER B 1 93 ? -38.740 28.553 -8.000 1.00 136.05 90 SER H O 1
ATOM 772 N N . GLU B 1 94 ? -36.867 29.791 -8.152 1.00 94.52 91 GLU H N 1
ATOM 773 C CA . GLU B 1 94 ? -36.616 29.360 -9.524 1.00 121.37 91 GLU H CA 1
ATOM 774 C C . GLU B 1 94 ? -36.416 27.852 -9.602 1.00 130.14 91 GLU H C 1
ATOM 775 O O . GLU B 1 94 ? -36.849 27.207 -10.565 1.00 135.11 91 GLU H O 1
ATOM 781 N N . VAL B 1 95 ? -35.765 27.269 -8.594 1.00 136.84 92 VAL H N 1
ATOM 782 C CA . VAL B 1 95 ? -35.594 25.821 -8.559 1.00 113.28 92 VAL H CA 1
ATOM 783 C C . VAL B 1 95 ? -36.902 25.139 -8.177 1.00 109.02 92 VAL H C 1
ATOM 784 O O . VAL B 1 95 ? -37.279 24.116 -8.763 1.00 115.90 92 VAL H O 1
ATOM 788 N N . ASP B 1 96 ? -37.623 25.702 -7.204 1.00 116.59 93 ASP H N 1
ATOM 789 C CA . ASP B 1 96 ? -38.861 25.087 -6.733 1.00 113.32 93 ASP H CA 1
ATOM 790 C C . ASP B 1 96 ? -39.891 24.988 -7.851 1.00 112.14 93 ASP H C 1
ATOM 791 O O . ASP B 1 96 ? -40.406 23.903 -8.140 1.00 117.28 93 ASP H O 1
ATOM 796 N N . GLU B 1 97 ? -40.206 26.111 -8.493 1.00 123.80 94 GLU H N 1
ATOM 797 C CA . GLU B 1 97 ? -41.221 26.086 -9.547 1.00 146.35 94 GLU H CA 1
ATOM 798 C C . GLU B 1 97 ? -40.749 25.388 -10.814 1.00 136.46 94 GLU H C 1
ATOM 799 O O . GLU B 1 97 ? -41.477 25.380 -11.814 1.00 144.23 94 GLU H O 1
ATOM 805 N N . SER B 1 98 ? -39.551 24.810 -10.797 1.00 127.49 95 SER H N 1
ATOM 806 C CA . SER B 1 98 ? -39.084 23.921 -11.852 1.00 113.67 95 SER H CA 1
ATOM 807 C C . SER B 1 98 ? -39.141 22.457 -11.438 1.00 122.07 95 SER H C 1
ATOM 808 O O . SER B 1 98 ? -39.537 21.605 -12.239 1.00 131.92 95 SER H O 1
ATOM 811 N N . LEU B 1 99 ? -38.751 22.148 -10.197 1.00 111.11 96 LEU H N 1
ATOM 812 C CA . LEU B 1 99 ? -38.943 20.801 -9.668 1.00 95.75 96 LEU H CA 1
ATOM 813 C C . LEU B 1 99 ? -40.422 20.465 -9.552 1.00 131.50 96 LEU H C 1
ATOM 814 O O . LEU B 1 99 ? -40.847 19.367 -9.929 1.00 131.72 96 LEU H O 1
AT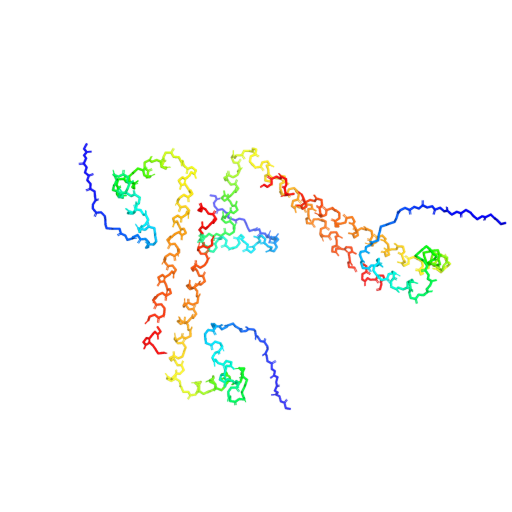OM 819 N N . ARG B 1 100 ? -41.221 21.398 -9.026 1.00 149.72 97 ARG H N 1
ATOM 820 C CA . ARG B 1 100 ? -42.662 21.189 -8.965 1.00 142.28 97 ARG H CA 1
ATOM 821 C C . ARG B 1 100 ? -43.252 20.995 -10.353 1.00 122.54 97 ARG H C 1
ATOM 822 O O . ARG B 1 100 ? -44.243 20.274 -10.510 1.00 148.39 97 ARG H O 1
ATOM 830 N N . GLN B 1 101 ? -42.659 21.622 -11.372 1.00 88.57 98 GLN H N 1
ATOM 831 C CA . GLN B 1 101 ? -43.111 21.376 -12.735 1.00 98.59 98 GLN H CA 1
ATOM 832 C C . GLN B 1 101 ? -42.671 20.005 -13.225 1.00 117.06 98 GLN H C 1
ATOM 833 O O . GLN B 1 101 ? -43.415 19.345 -13.957 1.00 127.71 98 GLN H O 1
ATOM 839 N N . LEU B 1 102 ? -41.476 19.560 -12.834 1.00 119.86 99 LEU H N 1
ATOM 840 C CA . LEU B 1 102 ? -41.020 18.232 -13.228 1.00 121.15 99 LEU H CA 1
ATOM 841 C C . LEU B 1 102 ? -41.851 17.149 -12.553 1.00 112.02 99 LEU H C 1
ATOM 842 O O . LEU B 1 102 ? -42.220 16.156 -13.190 1.00 121.87 99 LEU H O 1
ATOM 847 N N . CYS B 1 103 ? -42.154 17.322 -11.264 1.00 106.96 100 CYS H N 1
ATOM 848 C CA . CYS B 1 103 ? -42.979 16.347 -10.558 1.00 122.39 100 CYS H CA 1
ATOM 849 C C . CYS B 1 103 ? -44.372 16.261 -11.169 1.00 129.03 100 CYS H C 1
ATOM 850 O O . CYS B 1 103 ? -44.959 15.176 -11.249 1.00 151.39 100 CYS H O 1
ATOM 853 N N . HIS B 1 104 ? -44.918 17.398 -11.606 1.00 128.58 101 HIS H N 1
ATOM 854 C CA . HIS B 1 104 ? -46.195 17.396 -12.309 1.00 137.33 101 HIS H CA 1
ATOM 855 C C . HIS B 1 104 ? -46.051 16.905 -13.742 1.00 132.96 101 HIS H C 1
ATOM 856 O O . HIS B 1 104 ? -46.984 16.303 -14.285 1.00 127.75 101 HIS H O 1
ATOM 863 N N . GLU B 1 105 ? -44.898 17.155 -14.364 1.00 130.38 102 GLU H N 1
ATOM 864 C CA . GLU B 1 105 ? -44.666 16.724 -15.735 1.00 121.59 102 GLU H CA 1
ATOM 865 C C . GLU B 1 105 ? -44.572 15.209 -15.855 1.00 115.93 102 GLU H C 1
ATOM 866 O O . GLU B 1 105 ? -44.781 14.670 -16.947 1.00 98.45 102 GLU H O 1
ATOM 872 N N . GLU B 1 106 ? -44.271 14.510 -14.760 1.00 127.48 103 GLU H N 1
ATOM 873 C CA . GLU B 1 106 ? -44.012 13.079 -14.817 1.00 125.98 103 GLU H CA 1
ATOM 874 C C . GLU B 1 106 ? -44.815 12.303 -13.779 1.00 128.13 103 GLU H C 1
ATOM 875 O O . GLU B 1 106 ? -44.519 11.125 -13.541 1.00 136.35 103 GLU H O 1
ATOM 881 N N . ARG B 1 107 ? -45.815 12.930 -13.156 1.00 124.81 104 ARG H N 1
ATOM 882 C CA . ARG B 1 107 ? -46.674 12.290 -12.160 1.00 123.67 104 ARG H CA 1
ATOM 883 C C . ARG B 1 107 ? -45.847 11.710 -11.010 1.00 120.05 104 ARG H C 1
ATOM 884 O O . ARG B 1 107 ? -45.886 10.514 -10.712 1.00 110.70 104 ARG H O 1
ATOM 886 N N . ILE B 1 108 ? -45.081 12.591 -10.369 1.00 116.25 105 ILE H N 1
ATOM 887 C CA . ILE B 1 108 ? -44.297 12.251 -9.192 1.00 118.33 105 ILE H CA 1
ATOM 888 C C . ILE B 1 108 ? -44.654 13.234 -8.086 1.00 114.35 105 ILE H C 1
ATOM 889 O O . ILE B 1 108 ? -45.369 14.213 -8.301 1.00 138.94 105 ILE H O 1
ATOM 894 N N 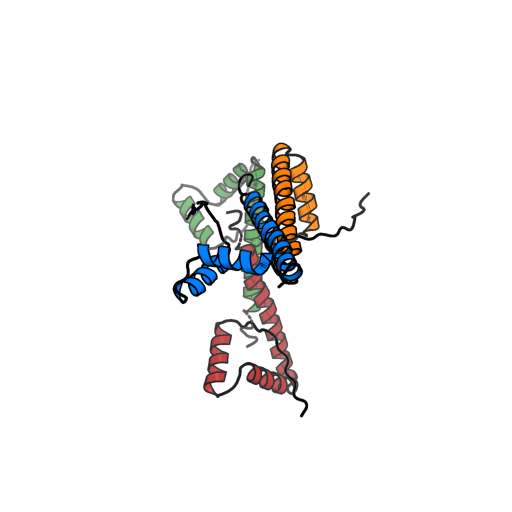. THR B 1 109 ? -44.155 12.957 -6.887 1.00 102.05 106 THR H N 1
ATOM 895 C CA . THR B 1 109 ? -44.257 13.889 -5.779 1.00 98.14 106 THR H CA 1
ATOM 896 C C . THR B 1 109 ? -42.879 14.425 -5.420 1.00 108.35 106 THR H C 1
ATOM 897 O O . THR B 1 109 ? -41.865 13.731 -5.537 1.00 114.29 106 THR H O 1
ATOM 901 N N . LYS B 1 110 ? -42.871 15.691 -5.008 1.00 116.32 107 LYS H N 1
ATOM 902 C CA . LYS B 1 110 ? -41.671 16.343 -4.500 1.00 116.68 107 LYS H CA 1
ATOM 903 C C . LYS B 1 110 ? -40.952 15.474 -3.467 1.00 103.93 107 LYS H C 1
ATOM 904 O O . LYS B 1 110 ? -39.746 15.229 -3.580 1.00 86.54 107 LYS H O 1
ATOM 910 N N . GLU B 1 111 ? -41.685 14.975 -2.467 1.00 115.40 108 GLU H N 1
ATOM 911 C CA . GLU B 1 111 ? -41.066 14.129 -1.449 1.00 108.98 108 GLU H CA 1
ATOM 912 C C . GLU B 1 111 ? -40.495 12.849 -2.043 1.00 118.67 108 GLU H C 1
ATOM 913 O O . GLU B 1 111 ? -39.565 12.263 -1.476 1.00 123.79 108 GLU H O 1
ATOM 919 N N . THR B 1 112 ? -41.032 12.401 -3.176 1.00 122.10 109 THR H N 1
ATOM 920 C CA . THR B 1 112 ? -40.582 11.163 -3.796 1.00 117.11 109 THR H CA 1
ATOM 921 C C . THR B 1 112 ? -39.352 11.373 -4.672 1.00 111.05 109 THR H C 1
ATOM 922 O O . THR B 1 112 ? -38.442 10.535 -4.668 1.00 99.23 109 THR H O 1
ATOM 926 N N . TRP B 1 113 ? -39.293 12.483 -5.413 1.00 102.03 110 TRP H N 1
ATOM 927 C CA . TRP B 1 113 ? -38.108 12.747 -6.223 1.00 111.33 110 TRP H CA 1
ATOM 928 C C . TRP B 1 113 ? -36.882 12.915 -5.335 1.00 105.81 110 TRP H C 1
ATOM 929 O O . TRP B 1 113 ? -35.783 12.470 -5.687 1.00 118.60 110 TRP H O 1
ATOM 940 N N . LEU B 1 114 ? -37.053 13.560 -4.177 1.00 82.61 111 LEU H N 1
ATOM 941 C CA . LEU B 1 114 ? -35.968 13.656 -3.206 1.00 86.38 111 LEU H CA 1
ATOM 942 C C . LEU B 1 114 ? -35.530 12.277 -2.730 1.00 112.12 111 LEU H C 1
ATOM 943 O O . LEU B 1 114 ? -34.330 12.007 -2.605 1.00 98.28 111 LEU H O 1
ATOM 948 N N . GLU B 1 115 ? -36.492 11.393 -2.453 1.00 107.53 112 GLU H N 1
ATOM 949 C CA . GLU B 1 115 ? -36.164 10.039 -2.019 1.00 106.64 112 GLU H CA 1
ATOM 950 C C . GLU B 1 115 ? -35.384 9.292 -3.093 1.00 99.03 112 GLU H C 1
ATOM 951 O O . GLU B 1 115 ? -34.404 8.598 -2.799 1.00 85.65 112 GLU H O 1
ATOM 957 N N . ALA B 1 116 ? -35.817 9.415 -4.349 1.00 86.47 113 ALA H N 1
ATOM 958 C CA . ALA B 1 116 ? -35.144 8.717 -5.439 1.00 91.08 113 ALA H CA 1
ATOM 959 C C . ALA B 1 116 ? -33.726 9.232 -5.627 1.00 93.26 113 ALA H C 1
ATOM 960 O O . ALA B 1 116 ? -32.786 8.449 -5.796 1.00 109.09 113 ALA H O 1
ATOM 962 N N . ALA B 1 117 ? -33.558 10.555 -5.615 1.00 84.53 114 ALA H N 1
ATOM 963 C CA . ALA B 1 117 ? -32.226 11.132 -5.732 1.00 91.61 114 ALA H CA 1
ATOM 964 C C . ALA B 1 117 ? -31.331 10.667 -4.592 1.00 95.88 114 ALA H C 1
ATOM 965 O O . ALA B 1 117 ? -30.198 10.229 -4.817 1.00 110.58 114 ALA H O 1
ATOM 967 N N . TYR B 1 118 ? -31.836 10.733 -3.356 1.00 92.44 115 TYR H N 1
ATOM 968 C CA . TYR B 1 118 ? -30.998 10.407 -2.207 1.00 100.26 115 TYR H CA 1
ATOM 969 C C . TYR B 1 118 ? -30.553 8.953 -2.241 1.00 119.61 115 TYR H C 1
ATOM 970 O O . TYR B 1 118 ? -29.393 8.649 -1.946 1.00 128.39 115 TYR H O 1
ATOM 979 N N . LEU B 1 119 ? -31.458 8.040 -2.595 1.00 121.71 116 LEU H N 1
ATOM 980 C CA . LEU B 1 119 ? -31.073 6.637 -2.696 1.00 107.11 116 LEU H CA 1
ATOM 981 C C . LEU B 1 119 ? -30.112 6.417 -3.857 1.00 104.05 116 LEU H C 1
ATOM 982 O O . LEU B 1 119 ? -29.164 5.631 -3.746 1.00 129.13 116 LEU H O 1
ATOM 987 N N . TYR B 1 120 ? -30.333 7.117 -4.971 1.00 74.57 117 TYR H N 1
ATOM 988 C CA . TYR B 1 120 ? -29.482 6.951 -6.145 1.00 81.04 117 TYR H CA 1
ATOM 989 C C . TYR B 1 120 ? -28.078 7.485 -5.887 1.00 113.51 117 TYR H C 1
ATOM 990 O O . TYR B 1 120 ? -27.080 6.815 -6.182 1.00 113.47 117 TYR H O 1
ATOM 999 N N . LEU B 1 121 ? -27.981 8.691 -5.325 1.00 126.62 118 LEU H N 1
ATOM 1000 C CA . LEU B 1 121 ? -26.673 9.283 -5.062 1.00 119.76 118 LEU H CA 1
ATOM 1001 C C . LEU B 1 121 ? -25.958 8.568 -3.921 1.00 117.81 118 LEU H C 1
ATOM 1002 O O . LEU B 1 121 ? -24.734 8.399 -3.960 1.00 133.35 118 LEU H O 1
ATOM 1007 N N . CYS B 1 122 ? -26.703 8.133 -2.900 1.00 109.13 119 CYS H N 1
ATOM 1008 C CA . CYS B 1 122 ? -26.086 7.451 -1.766 1.00 122.58 119 CYS H CA 1
ATOM 1009 C C . CYS B 1 122 ? -25.339 6.194 -2.189 1.00 136.92 119 CYS H C 1
ATOM 1010 O O . CYS B 1 122 ? -24.420 5.764 -1.484 1.00 142.25 119 CYS H O 1
ATOM 1013 N N . GLU B 1 123 ? -25.706 5.602 -3.324 1.00 137.77 120 GLU H N 1
ATOM 1014 C CA . GLU B 1 123 ? -25.022 4.434 -3.859 1.00 139.94 120 GLU H CA 1
ATOM 1015 C C . GLU B 1 123 ? -24.089 4.785 -5.011 1.00 116.13 120 GLU H C 1
ATOM 1016 O O . GLU B 1 123 ? -23.523 3.883 -5.637 1.00 104.99 120 GLU H O 1
ATOM 1022 N N . LYS B 1 124 ? -23.922 6.074 -5.307 1.00 109.25 121 LYS H N 1
ATOM 1023 C CA . LYS B 1 124 ? -22.939 6.562 -6.271 1.00 122.73 121 LYS H CA 1
ATOM 1024 C C . LYS B 1 124 ? -22.046 7.555 -5.532 1.00 127.69 121 LYS H C 1
ATOM 1025 O O . LYS B 1 124 ? -22.155 8.772 -5.727 1.00 134.73 121 LYS H O 1
ATOM 1031 N N . PRO B 1 125 ? -21.142 7.058 -4.680 1.00 136.65 122 PRO H N 1
ATOM 1032 C CA . PRO B 1 125 ? -20.541 7.936 -3.658 1.00 131.91 122 PRO H CA 1
ATOM 1033 C C . PRO B 1 125 ? -19.702 9.068 -4.224 1.00 122.10 122 PRO H C 1
ATOM 1034 O O . PRO B 1 125 ? -19.760 10.192 -3.706 1.00 87.51 122 PRO H O 1
ATOM 1038 N N . GLU B 1 126 ? -18.916 8.807 -5.271 1.00 141.27 123 GLU H N 1
ATOM 1039 C CA . GLU B 1 126 ? -18.145 9.873 -5.897 1.00 156.19 123 GLU H CA 1
ATOM 1040 C C . GLU B 1 126 ? -19.044 10.959 -6.467 1.00 137.41 123 GLU H C 1
ATOM 1041 O O . GLU B 1 126 ? -18.602 12.103 -6.615 1.00 145.57 123 GLU H O 1
ATOM 1047 N N . GLU B 1 127 ? -20.296 10.627 -6.781 1.00 137.43 124 GLU H N 1
ATOM 1048 C CA . GLU B 1 127 ? -21.232 11.618 -7.295 1.00 129.07 124 GLU H CA 1
ATOM 1049 C C . GLU B 1 127 ? -21.929 12.366 -6.165 1.00 115.19 124 GLU H C 1
ATOM 1050 O O . GLU B 1 127 ? -22.120 13.584 -6.251 1.00 113.25 124 GLU H O 1
ATOM 1056 N N . LEU B 1 128 ? -22.314 11.657 -5.100 1.00 105.08 125 LEU H N 1
ATOM 1057 C CA . LEU B 1 128 ? -22.946 12.316 -3.961 1.00 95.88 125 LEU H CA 1
ATOM 1058 C C . LEU B 1 128 ? -22.008 13.313 -3.296 1.00 109.70 125 LEU H C 1
ATOM 1059 O O . LEU B 1 128 ? -22.462 14.339 -2.774 1.00 117.62 125 LEU H O 1
ATOM 1064 N N . ALA B 1 129 ? -20.703 13.031 -3.299 1.00 126.07 126 ALA H N 1
ATOM 1065 C CA . ALA B 1 129 ? -19.743 13.974 -2.736 1.00 137.17 126 ALA H CA 1
ATOM 1066 C C . ALA B 1 129 ? -19.866 15.340 -3.397 1.00 126.70 126 ALA H C 1
ATOM 1067 O O . ALA B 1 129 ? -19.789 16.374 -2.723 1.00 135.31 126 ALA H O 1
ATOM 1069 N N . GLN B 1 130 ? -20.075 15.364 -4.715 1.00 108.62 127 GLN H N 1
ATOM 1070 C CA . GLN B 1 130 ? -20.246 16.635 -5.409 1.00 113.05 127 GLN H CA 1
ATOM 1071 C C . GLN B 1 130 ? -21.548 17.316 -5.004 1.00 109.33 127 GLN H C 1
ATOM 1072 O O . GLN B 1 130 ? -21.581 18.537 -4.813 1.00 117.26 127 GLN H O 1
ATOM 1078 N N . VAL B 1 131 ? -22.632 16.547 -4.870 1.00 122.39 128 VAL H N 1
ATOM 1079 C CA . VAL B 1 131 ? -23.897 17.121 -4.416 1.00 120.98 128 VAL H CA 1
ATOM 1080 C C . VAL B 1 131 ? -23.725 17.765 -3.047 1.00 127.55 128 VAL H C 1
ATOM 1081 O O . VAL B 1 131 ? -24.238 18.863 -2.790 1.00 140.99 128 VAL H O 1
ATOM 1085 N N . ILE B 1 132 ? -22.989 17.101 -2.153 1.00 117.93 129 ILE H N 1
ATOM 1086 C CA . ILE B 1 132 ? -22.827 17.603 -0.791 1.00 116.54 129 ILE H CA 1
ATOM 1087 C C . ILE B 1 132 ? -22.152 18.968 -0.800 1.00 137.84 129 ILE H C 1
ATOM 1088 O O . ILE B 1 132 ? -22.665 19.938 -0.230 1.00 134.51 129 ILE H O 1
ATOM 1093 N N . GLN B 1 133 ? -20.989 19.062 -1.449 1.00 154.29 130 GLN H N 1
ATOM 1094 C CA . GLN B 1 133 ? -20.287 20.339 -1.522 1.00 156.81 130 GLN H CA 1
ATOM 1095 C C . GLN B 1 133 ? -21.131 21.399 -2.216 1.00 139.82 130 GLN H C 1
ATOM 1096 O O . GLN B 1 133 ? -21.052 22.582 -1.865 1.00 154.92 130 GLN H O 1
ATOM 1102 N N . LEU B 1 134 ? -21.946 20.999 -3.195 1.00 104.43 131 LEU H N 1
ATOM 1103 C CA . LEU B 1 134 ? -22.871 21.940 -3.815 1.00 95.44 131 LEU H CA 1
ATOM 1104 C C . LEU B 1 134 ? -23.936 22.384 -2.821 1.00 110.48 131 LEU H C 1
ATOM 1105 O O . LEU B 1 134 ? -24.348 23.549 -2.819 1.00 114.35 131 LEU H O 1
ATOM 1110 N N . ALA B 1 135 ? -24.380 21.469 -1.957 1.00 126.48 132 ALA H N 1
ATOM 1111 C CA . ALA B 1 135 ? -25.437 21.792 -1.005 1.00 147.73 132 ALA H CA 1
ATOM 1112 C C . ALA B 1 135 ? -24.963 22.809 0.023 1.00 163.92 132 ALA H C 1
ATOM 1113 O O . ALA B 1 135 ? -25.602 23.849 0.224 1.00 180.81 132 ALA H O 1
ATOM 1115 N N . GLN B 1 136 ? -23.843 22.525 0.691 1.00 161.31 133 GLN H N 1
ATOM 1116 C CA . GLN B 1 136 ? -23.332 23.459 1.687 1.00 152.61 133 GLN H CA 1
ATOM 1117 C C . GLN B 1 136 ? -22.873 24.764 1.052 1.00 149.61 133 GLN H C 1
ATOM 1118 O O . GLN B 1 136 ? -22.889 25.809 1.712 1.00 175.05 133 GLN H O 1
ATOM 1124 N N . GLU B 1 137 ? -22.463 24.733 -0.218 1.00 128.16 134 GLU H N 1
ATOM 1125 C CA . GLU B 1 137 ? -22.186 25.980 -0.918 1.00 117.61 134 GLU H CA 1
ATOM 1126 C C . GLU B 1 137 ? -23.464 26.714 -1.292 1.00 136.65 134 GLU H C 1
ATOM 1127 O O . GLU B 1 137 ? -23.417 27.921 -1.549 1.00 152.00 134 GLU H O 1
ATOM 1133 N N . ARG B 1 138 ? -24.597 26.012 -1.337 1.00 140.78 135 ARG H N 1
ATOM 1134 C CA . ARG B 1 138 ? -25.886 26.679 -1.473 1.00 117.28 135 ARG H CA 1
ATOM 1135 C C . ARG B 1 138 ? -26.358 27.221 -0.130 1.00 109.04 135 ARG H C 1
ATOM 1136 O O . ARG B 1 138 ? -26.958 28.299 -0.070 1.00 128.09 135 ARG H O 1
ATOM 1144 N N . LEU B 1 139 ? -26.093 26.487 0.954 1.00 110.44 136 LEU H N 1
ATOM 1145 C CA . LEU B 1 139 ? -26.400 26.994 2.287 1.00 114.35 136 LEU H CA 1
ATOM 1146 C C . LEU B 1 139 ? -25.527 28.195 2.627 1.00 146.10 136 LEU H C 1
ATOM 1147 O O . LEU B 1 139 ? -26.028 29.225 3.093 1.00 163.98 136 LEU H O 1
ATOM 1152 N N . SER B 1 140 ? -24.213 28.076 2.412 1.00 158.47 137 SER H N 1
ATOM 1153 C CA . SER B 1 140 ? -23.335 29.231 2.571 1.00 143.50 137 SER H CA 1
ATOM 1154 C C . SER B 1 140 ? -23.793 30.382 1.686 1.00 119.13 137 SER H C 1
ATOM 1155 O O . SER B 1 140 ? -23.770 31.545 2.103 1.00 116.80 137 SER H O 1
ATOM 1158 N N . GLN B 1 141 ? -24.221 30.071 0.461 1.00 114.59 138 GLN H N 1
ATOM 1159 C CA . GLN B 1 141 ? -24.854 31.077 -0.382 1.00 111.55 138 GLN H CA 1
ATOM 1160 C C . GLN B 1 141 ? -26.100 31.643 0.285 1.00 103.82 138 GLN H C 1
ATOM 1161 O O . GLN B 1 141 ? -26.341 32.854 0.241 1.00 102.21 138 GLN H O 1
ATOM 1167 N N . ARG B 1 142 ? -26.890 30.782 0.932 1.00 123.24 139 ARG H N 1
ATOM 1168 C CA . ARG B 1 142 ? -28.145 31.227 1.532 1.00 133.06 139 ARG H CA 1
ATOM 1169 C C . ARG B 1 142 ? -27.902 32.190 2.687 1.00 126.52 139 ARG H C 1
ATOM 1170 O O . ARG B 1 142 ? -28.618 33.189 2.826 1.00 128.86 139 ARG H O 1
ATOM 1178 N N . LYS B 1 143 ? -26.910 31.899 3.534 1.00 124.97 140 LYS H N 1
ATOM 1179 C CA . LYS B 1 143 ? -26.584 32.806 4.630 1.00 108.97 140 LYS H CA 1
ATOM 1180 C C . LYS B 1 143 ? -26.278 34.200 4.107 1.00 100.95 140 LYS H C 1
ATOM 1181 O O . LYS B 1 143 ? -26.654 35.203 4.724 1.00 104.45 140 LYS H O 1
ATOM 1187 N N . ALA B 1 144 ? -25.602 34.280 2.960 1.00 110.38 141 ALA H N 1
ATOM 1188 C CA . ALA B 1 144 ? -25.223 35.574 2.405 1.00 107.82 141 ALA H CA 1
ATOM 1189 C C . ALA B 1 144 ? -26.449 36.374 1.989 1.00 96.17 141 ALA H C 1
ATOM 1190 O O . ALA B 1 144 ? -26.593 37.545 2.360 1.00 99.04 141 ALA H O 1
ATOM 1192 N N . ILE B 1 145 ? -27.350 35.756 1.219 1.00 103.75 142 ILE H N 1
ATOM 1193 C CA . ILE B 1 145 ? -28.565 36.451 0.799 1.00 114.40 142 ILE H CA 1
ATOM 1194 C C . ILE B 1 145 ? -29.384 36.872 2.009 1.00 98.86 142 ILE H C 1
ATOM 1195 O O . ILE B 1 145 ? -30.095 37.883 1.969 1.00 91.37 142 ILE H O 1
ATOM 1200 N N . ALA B 1 146 ? -29.299 36.112 3.102 1.00 93.59 143 ALA H N 1
ATOM 1201 C CA . ALA B 1 146 ? -29.957 36.514 4.339 1.00 86.16 143 ALA H CA 1
ATOM 1202 C C . ALA B 1 146 ? -29.182 37.627 5.030 1.00 99.05 143 ALA H C 1
ATOM 1203 O O . ALA B 1 146 ? -29.760 38.643 5.430 1.00 101.18 143 ALA H O 1
ATOM 1205 N N . ASP B 1 147 ? -27.865 37.451 5.179 1.00 114.78 144 ASP H N 1
ATOM 1206 C CA . ASP B 1 147 ? -27.052 38.463 5.846 1.00 112.28 144 ASP H CA 1
ATOM 1207 C C . ASP B 1 147 ? -27.081 39.791 5.104 1.00 102.01 144 ASP H C 1
ATOM 1208 O O . ASP B 1 147 ? -26.946 40.851 5.727 1.00 80.12 144 ASP H O 1
ATOM 1213 N N . TYR B 1 148 ? -27.246 39.757 3.780 1.00 103.12 145 TYR H N 1
ATOM 1214 C CA . TYR B 1 148 ? -27.496 40.984 3.032 1.00 104.22 145 TYR H CA 1
ATOM 1215 C C . TYR B 1 148 ? -28.702 41.717 3.609 1.00 107.74 145 TYR H C 1
ATOM 1216 O O . TYR B 1 148 ? -28.603 42.877 4.025 1.00 104.63 145 TYR H O 1
ATOM 1225 N N . LYS B 1 149 ? -29.852 41.044 3.657 1.00 120.59 146 LYS H N 1
ATOM 1226 C CA . LYS B 1 149 ? -31.067 41.699 4.126 1.00 131.77 146 LYS H CA 1
ATOM 1227 C C . LYS B 1 149 ? -31.014 41.965 5.624 1.00 124.86 146 LYS H C 1
ATOM 1228 O O . LYS B 1 149 ? -31.680 42.884 6.115 1.00 115.60 146 LYS H O 1
ATOM 1234 N N . ARG B 1 150 ? -30.245 41.161 6.358 1.00 127.49 147 ARG H N 1
ATOM 1235 C CA . ARG B 1 150 ? -29.949 41.460 7.753 1.00 116.25 147 ARG H CA 1
ATOM 1236 C C . ARG B 1 150 ? -29.437 42.884 7.911 1.00 129.88 147 ARG H C 1
ATOM 1237 O O . ARG B 1 150 ? -29.894 43.626 8.788 1.00 138.86 147 ARG H O 1
ATOM 1245 N N . ALA B 1 151 ? -28.496 43.284 7.057 1.00 137.82 148 ALA H N 1
ATOM 1246 C CA . ALA B 1 151 ? -27.846 44.584 7.143 1.00 128.08 148 ALA H CA 1
ATOM 1247 C C . ALA B 1 151 ? -28.646 45.685 6.456 1.00 126.84 148 ALA H C 1
ATOM 1248 O O . ALA B 1 151 ? -28.813 46.771 7.019 1.00 145.26 148 ALA H O 1
ATOM 1250 N N . LYS B 1 152 ? -29.134 45.429 5.238 1.00 126.33 149 LYS H N 1
ATOM 1251 C CA . LYS B 1 152 ? -29.854 46.463 4.500 1.00 134.91 149 LYS H CA 1
ATOM 1252 C C . LYS B 1 152 ? -31.091 46.926 5.258 1.00 126.47 149 LYS H C 1
ATOM 1253 O O . LYS B 1 152 ? -31.481 48.097 5.160 1.00 109.25 149 LYS H O 1
ATOM 1259 N N . THR B 1 153 ? -31.714 46.031 6.027 1.00 122.54 150 THR H N 1
ATOM 1260 C CA . THR B 1 153 ? -32.776 46.448 6.937 1.00 114.57 150 THR H CA 1
ATOM 1261 C C . THR B 1 153 ? -32.217 47.309 8.063 1.00 104.41 150 THR H C 1
ATOM 1262 O O . THR B 1 153 ? -32.787 48.350 8.410 1.00 121.51 150 THR H O 1
ATOM 1274 N N . GLN B 1 155 ? -29.725 49.169 7.940 1.00 117.83 152 GLN H N 1
ATOM 1275 C CA . GLN B 1 155 ? -29.334 50.464 7.398 1.00 108.41 152 GLN H CA 1
ATOM 1276 C C . GLN B 1 155 ? -30.450 51.487 7.554 1.00 113.05 152 GLN H C 1
ATOM 1277 O O . GLN B 1 155 ? -30.237 52.569 8.110 1.00 132.91 152 GLN H O 1
ATOM 1283 N N . GLU B 1 156 ? -31.648 51.165 7.057 1.00 121.54 153 GLU H N 1
ATOM 1284 C CA . GLU B 1 156 ? -32.753 52.118 7.082 1.00 131.18 153 GLU H CA 1
ATOM 1285 C C . GLU B 1 156 ? -33.126 52.540 8.498 1.00 131.79 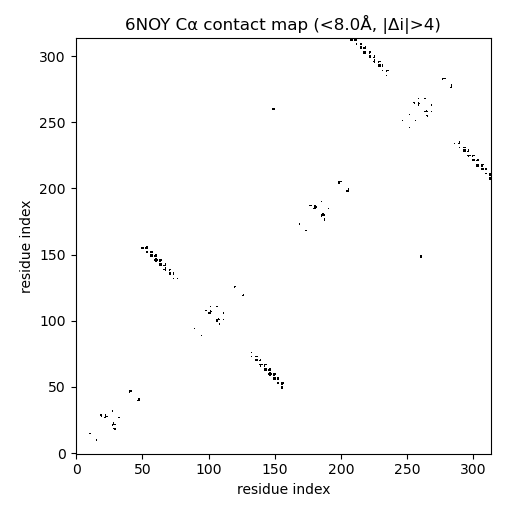153 GLU H C 1
ATOM 1286 O O . GLU B 1 156 ? -33.785 53.571 8.672 1.00 137.65 153 GLU H O 1
ATOM 1292 N N . ARG B 1 157 ? -32.718 51.777 9.508 1.00 113.35 154 ARG H N 1
ATOM 1293 C CA . ARG B 1 157 ? -32.873 52.183 10.901 1.00 106.42 154 ARG H CA 1
ATOM 1294 C C . ARG B 1 157 ? -31.933 53.319 11.294 1.00 112.25 154 ARG H C 1
ATOM 1295 O O . ARG B 1 157 ? -31.882 53.657 12.484 1.00 129.77 154 ARG H O 1
ATOM 1303 N N . PHE B 1 158 ? -31.191 53.916 10.360 1.00 128.37 155 PHE H N 1
ATOM 1304 C CA . PHE B 1 158 ? -30.243 54.973 10.695 1.00 127.60 155 PHE H CA 1
ATOM 1305 C C . PHE B 1 158 ? -30.154 56.007 9.579 1.00 123.59 155 PHE H C 1
ATOM 1306 O O . PHE B 1 158 ? -29.806 57.166 9.824 1.00 114.52 155 PHE H O 1
ATOM 1314 N N . LEU B 1 159 ? -30.458 55.599 8.351 1.00 132.38 156 LEU H N 1
ATOM 1315 C CA . LEU B 1 159 ? -30.424 56.506 7.209 1.00 128.03 156 LEU H CA 1
ATOM 1316 C C . LEU B 1 159 ? -31.608 57.466 7.250 1.00 157.12 156 LEU H C 1
ATOM 1317 O O . LEU B 1 159 ? -31.474 58.653 6.952 1.00 167.38 156 LEU H O 1
ATOM 1323 N N . ASP C 1 80 ? -103.479 44.718 36.368 1.00 197.86 77 ASP A N 1
ATOM 1324 C CA . ASP C 1 80 ? -102.192 44.108 36.680 1.00 205.70 77 ASP A CA 1
ATOM 1325 C C . ASP C 1 80 ? -101.101 45.171 36.805 1.00 221.34 77 ASP A C 1
ATOM 1326 O O . ASP C 1 80 ? -101.090 46.155 36.064 1.00 220.08 77 ASP A O 1
ATOM 1328 N N . THR C 1 81 ? -100.189 44.967 37.755 1.00 221.69 78 THR A N 1
ATOM 1329 C CA . THR C 1 81 ? -99.084 45.886 38.007 1.00 214.47 78 THR A CA 1
ATOM 1330 C C . THR C 1 81 ? -97.851 45.371 37.270 1.00 208.38 78 THR A C 1
ATOM 1331 O O . THR C 1 81 ? -97.320 44.304 37.596 1.00 217.33 78 THR A O 1
ATOM 1335 N N . PHE C 1 82 ? -97.395 46.133 36.269 1.00 188.78 79 PHE A N 1
ATOM 1336 C CA . PHE C 1 82 ? -96.348 45.636 35.378 1.00 177.94 79 PHE A CA 1
ATOM 1337 C C . PHE C 1 82 ? -95.576 46.831 34.814 1.00 168.40 79 PHE A C 1
ATOM 1338 O O . PHE C 1 82 ? -95.855 47.340 33.725 1.00 156.23 79 PHE A O 1
ATOM 1346 N N . GLU C 1 83 ? -94.585 47.282 35.572 1.00 181.36 80 GLU A N 1
ATOM 1347 C CA . GLU C 1 83 ? -93.614 48.227 35.049 1.00 196.02 80 GLU A CA 1
ATOM 1348 C C . GLU C 1 83 ? -92.438 47.466 34.442 1.00 194.58 80 GLU A C 1
ATOM 1349 O O . GLU C 1 83 ? -92.293 46.253 34.610 1.00 199.80 80 GLU A O 1
ATOM 1355 N N . THR C 1 84 ? -91.593 48.196 33.720 1.00 170.42 81 THR A N 1
ATOM 1356 C CA . THR C 1 84 ? -90.433 47.606 33.066 1.00 115.46 81 THR A CA 1
ATOM 1357 C C . THR C 1 84 ? -89.249 48.550 33.210 1.00 119.93 81 THR A C 1
ATOM 1358 O O . THR C 1 84 ? -89.359 49.741 32.905 1.00 128.65 81 THR A O 1
ATOM 1362 N N . VAL C 1 85 ? -88.126 48.014 33.683 1.00 131.63 82 VAL A N 1
ATOM 1363 C CA . VAL C 1 85 ? -86.934 48.800 33.986 1.00 123.93 82 VAL A CA 1
ATOM 1364 C C . VAL C 1 85 ? -85.999 48.762 32.784 1.00 109.67 82 VAL A C 1
ATOM 1365 O O . VAL C 1 85 ? -85.720 47.688 32.236 1.00 101.36 82 VAL A O 1
ATOM 1369 N N . ARG C 1 86 ? -85.511 49.931 32.379 1.00 114.00 83 ARG A N 1
ATOM 1370 C CA . ARG C 1 86 ? -84.640 50.073 31.221 1.00 123.65 83 ARG A CA 1
ATOM 1371 C C . ARG C 1 86 ? -83.215 50.355 31.674 1.00 133.85 83 ARG A C 1
ATOM 1372 O O . ARG C 1 86 ? -82.984 51.258 32.487 1.00 129.99 83 ARG A O 1
ATOM 1380 N N . ASN C 1 87 ? -82.266 49.593 31.144 1.00 153.81 84 ASN A N 1
ATOM 1381 C CA . ASN C 1 87 ? -80.850 49.801 31.410 1.00 151.88 84 ASN A CA 1
ATOM 1382 C C . ASN C 1 87 ? -80.061 49.464 30.164 1.00 138.01 84 ASN A C 1
ATOM 1383 O O . ASN C 1 87 ? -80.538 48.754 29.271 1.00 90.29 84 ASN A O 1
ATOM 1388 N N . THR C 1 88 ? -78.838 49.985 30.102 1.00 150.24 85 THR A N 1
ATOM 1389 C CA . THR C 1 88 ? -77.959 49.801 28.957 1.00 139.97 85 THR A CA 1
ATOM 1390 C C . THR C 1 88 ? -77.028 48.625 29.219 1.00 127.00 85 THR A C 1
ATOM 1391 O O . THR C 1 88 ? -76.417 48.537 30.289 1.00 117.35 85 THR A O 1
ATOM 1395 N N . ILE C 1 89 ? -76.919 47.731 28.241 1.00 127.00 86 ILE A N 1
ATOM 1396 C CA . ILE C 1 89 ? -76.171 46.493 28.405 1.00 117.11 86 ILE A CA 1
ATOM 1397 C C . ILE C 1 89 ? -75.102 46.418 27.322 1.00 133.96 86 ILE A C 1
ATOM 1398 O O . ILE C 1 89 ? -75.267 46.950 26.218 1.00 164.62 86 ILE A O 1
ATOM 1403 N N . ARG C 1 90 ? -73.985 45.772 27.653 1.00 116.26 87 ARG A N 1
ATOM 1404 C CA . ARG C 1 90 ? -72.853 45.633 26.744 1.00 95.85 87 ARG A CA 1
ATOM 1405 C C . ARG C 1 90 ? -72.365 44.195 26.796 1.00 103.92 87 ARG A C 1
ATOM 1406 O O . ARG C 1 90 ? -71.938 43.721 27.854 1.00 102.75 87 ARG A O 1
ATOM 1408 N N . ILE C 1 91 ? -72.419 43.506 25.659 1.00 115.98 88 ILE A N 1
ATOM 1409 C CA . ILE C 1 91 ? -72.140 42.077 25.601 1.00 133.56 88 ILE A CA 1
ATOM 1410 C C . ILE C 1 91 ? -70.916 41.840 24.726 1.00 155.87 88 ILE A C 1
ATOM 1411 O O . ILE C 1 91 ? -70.678 42.555 23.748 1.00 165.92 88 ILE A O 1
ATOM 1416 N N . GLU C 1 92 ? -70.127 40.832 25.102 1.00 155.23 89 GLU A N 1
ATOM 1417 C CA . GLU C 1 92 ? -68.980 40.426 24.302 1.00 154.25 89 GLU A CA 1
ATOM 1418 C C . GLU C 1 92 ? -69.429 40.041 22.893 1.00 152.93 89 GLU A C 1
ATOM 1419 O O . GLU C 1 92 ? -70.557 39.588 22.680 1.00 142.24 89 GLU A O 1
ATOM 1425 N N . SER C 1 93 ? -68.526 40.233 21.926 1.00 161.41 90 SER A N 1
ATOM 1426 C CA . SER C 1 93 ? -68.893 40.149 20.513 1.00 158.21 90 SER A CA 1
ATOM 1427 C C . SER C 1 93 ? -69.490 38.792 20.158 1.00 143.06 90 SER A C 1
ATOM 1428 O O . SER C 1 93 ? -70.504 38.715 19.455 1.00 151.57 90 SER A O 1
ATOM 1431 N N . GLU C 1 94 ? -68.867 37.709 20.625 1.00 137.28 91 GLU A N 1
ATOM 1432 C CA . GLU C 1 94 ? -69.330 36.374 20.254 1.00 149.70 91 GLU A CA 1
ATOM 1433 C C . GLU C 1 94 ? -70.741 36.115 20.771 1.00 147.32 91 GLU A C 1
ATOM 1434 O O . GLU C 1 94 ? -71.634 35.731 20.007 1.00 144.58 91 GLU A O 1
ATOM 1440 N N . VAL C 1 95 ? -70.961 36.324 22.072 1.00 137.87 92 VAL A N 1
ATOM 1441 C CA . VAL C 1 95 ? -72.272 36.061 22.660 1.00 113.83 92 VAL A CA 1
ATOM 1442 C C . VAL C 1 95 ? -73.329 36.965 22.038 1.00 124.57 92 VAL A C 1
ATOM 1443 O O . VAL C 1 95 ? -74.450 36.527 21.751 1.00 143.44 92 VAL A O 1
ATOM 1447 N N . ASP C 1 96 ? -72.989 38.238 21.819 1.00 121.71 93 ASP A N 1
ATOM 1448 C CA . ASP C 1 96 ? -73.929 39.162 21.191 1.00 135.08 93 ASP A CA 1
ATOM 1449 C C . ASP C 1 96 ? -74.336 38.680 19.806 1.00 143.48 93 ASP A C 1
ATOM 1450 O O . ASP C 1 96 ? -75.489 38.854 19.390 1.00 152.24 93 ASP A O 1
ATOM 1455 N N . GLU C 1 97 ? -73.403 38.068 19.076 1.00 143.05 94 GLU A N 1
ATOM 1456 C CA . GLU C 1 97 ? -73.709 37.567 17.742 1.00 151.10 94 GLU A CA 1
ATOM 1457 C C . GLU C 1 97 ? -74.468 36.248 17.785 1.00 136.99 94 GLU A C 1
ATOM 1458 O O . GLU C 1 97 ? -75.216 35.938 16.851 1.00 142.67 94 GLU A O 1
ATOM 1464 N N . SER C 1 98 ? -74.295 35.464 18.847 1.00 124.80 95 SER A N 1
ATOM 1465 C CA . SER C 1 98 ? -74.982 34.184 18.946 1.00 134.90 95 SER A CA 1
ATOM 1466 C C . SER C 1 98 ? -76.363 34.309 19.572 1.00 146.78 95 SER A C 1
ATOM 1467 O O . SER C 1 98 ? -77.272 33.557 19.202 1.00 161.04 95 SER A O 1
ATOM 1470 N N . LEU C 1 99 ? -76.540 35.240 20.511 1.00 139.24 96 LEU A N 1
ATOM 1471 C CA . LEU C 1 99 ? -77.863 35.477 21.081 1.00 130.69 96 LEU A CA 1
ATOM 1472 C C . LEU C 1 99 ? -78.833 35.975 20.017 1.00 136.14 96 LEU A C 1
ATOM 1473 O O . LEU C 1 99 ? -79.975 35.507 19.932 1.00 147.59 96 LEU A O 1
ATOM 1478 N N . ARG C 1 100 ? -78.389 36.926 19.191 1.00 140.66 97 ARG A N 1
ATOM 1479 C CA . ARG C 1 100 ? -79.256 37.477 18.154 1.00 163.88 97 ARG A CA 1
ATOM 1480 C C . ARG C 1 100 ? -79.639 36.425 17.121 1.00 175.85 97 ARG A C 1
ATOM 1481 O O . ARG C 1 100 ? -80.715 36.512 16.517 1.00 193.75 97 ARG A O 1
ATOM 1489 N N . GLN C 1 101 ? -78.782 35.424 16.906 1.00 159.69 98 GLN A N 1
ATOM 1490 C CA . GLN C 1 101 ? -79.132 34.341 15.993 1.00 160.27 98 GLN A CA 1
ATOM 1491 C C . GLN C 1 101 ? -80.221 33.459 16.588 1.00 153.67 98 GLN A C 1
ATOM 1492 O O . GLN C 1 101 ? -81.155 33.053 15.886 1.00 161.16 98 GLN A O 1
ATOM 1498 N N . LEU C 1 102 ? -80.114 33.155 17.882 1.00 142.03 99 LEU A N 1
ATOM 1499 C CA . LEU C 1 102 ? -81.139 32.364 18.550 1.00 128.94 99 LEU A CA 1
ATOM 1500 C C . LEU C 1 102 ? -82.464 33.111 18.603 1.00 144.19 99 LEU A C 1
ATOM 1501 O O . LEU C 1 102 ? -83.519 32.551 18.286 1.00 160.35 99 LEU A O 1
ATOM 1506 N N . CYS C 1 103 ? -82.424 34.387 18.987 1.00 146.33 100 CYS A N 1
ATOM 1507 C CA . CYS C 1 103 ? -83.651 35.117 19.286 1.00 157.61 100 CYS A CA 1
ATOM 1508 C C . CYS C 1 103 ? -84.492 35.343 18.035 1.00 177.42 100 CYS A C 1
ATOM 1509 O O . CYS C 1 103 ? -85.692 35.047 18.022 1.00 195.40 100 CYS A O 1
ATOM 1512 N N . HIS C 1 104 ? -83.886 35.869 16.972 1.00 170.01 101 HIS A N 1
ATOM 1513 C CA . HIS C 1 104 ? -84.664 36.202 15.787 1.00 178.08 101 HIS A CA 1
ATOM 1514 C C . HIS C 1 104 ? -85.079 34.964 14.997 1.00 172.58 101 HIS A C 1
ATOM 1515 O O . HIS C 1 104 ? -86.016 35.044 14.196 1.00 189.55 101 HIS A O 1
ATOM 1522 N N . GLU C 1 105 ? -84.439 33.818 15.232 1.00 160.32 102 GLU A N 1
ATOM 1523 C CA . GLU C 1 105 ? -84.913 32.543 14.711 1.00 167.85 102 GLU A CA 1
ATOM 1524 C C . GLU C 1 105 ? -85.772 31.795 15.726 1.00 148.31 102 GLU A C 1
ATOM 1525 O O . GLU C 1 105 ? -86.003 30.590 15.573 1.00 137.61 102 GLU A O 1
ATOM 1531 N N . GLU C 1 106 ? -86.242 32.490 16.764 1.00 147.12 103 GLU A N 1
ATOM 1532 C CA . GLU C 1 106 ? -87.163 31.914 17.732 1.00 153.11 103 GLU A CA 1
ATOM 1533 C C . GLU C 1 106 ? -88.290 32.881 18.075 1.00 162.60 103 GLU A C 1
ATOM 1534 O O . GLU C 1 106 ? -89.091 32.581 18.972 1.00 168.80 103 GLU A O 1
ATOM 1540 N N . ARG C 1 107 ? -88.391 34.013 17.373 1.00 166.02 104 ARG A N 1
ATOM 1541 C CA . ARG C 1 107 ? -89.320 35.099 17.699 1.00 169.58 104 ARG A CA 1
ATOM 1542 C C . ARG C 1 107 ? -89.215 35.477 19.179 1.00 156.18 104 ARG A C 1
ATOM 1543 O O . ARG C 1 107 ? -90.207 35.543 19.906 1.00 170.52 104 ARG A O 1
ATOM 1551 N N . ILE C 1 108 ? -87.982 35.734 19.615 1.00 123.40 105 ILE A N 1
ATOM 1552 C CA . ILE C 1 108 ? -87.673 36.043 21.005 1.00 96.03 105 ILE A CA 1
ATOM 1553 C C . ILE C 1 108 ? -86.889 37.346 21.041 1.00 99.23 105 ILE A C 1
ATOM 1554 O O . ILE C 1 108 ? -86.220 37.715 20.070 1.00 109.34 105 ILE A O 1
ATOM 1559 N N . THR C 1 109 ? -86.992 38.062 22.157 1.00 109.53 106 THR A N 1
ATOM 1560 C CA . THR C 1 109 ? -86.156 39.221 22.420 1.00 118.53 106 THR A CA 1
ATOM 1561 C C . THR C 1 109 ? -85.137 38.890 23.504 1.00 122.92 106 THR A C 1
ATOM 1562 O O . THR C 1 109 ? -85.376 38.039 24.366 1.00 106.58 106 THR A O 1
ATOM 1566 N N . LYS C 1 110 ? -83.991 39.576 23.447 1.00 126.74 107 LYS A N 1
ATOM 1567 C CA . LYS C 1 110 ? -82.934 39.351 24.428 1.00 126.62 107 LYS A CA 1
ATOM 1568 C C . LYS C 1 110 ? -83.426 39.608 25.845 1.00 120.06 107 LYS A C 1
ATOM 1569 O O . LYS C 1 110 ? -82.930 38.994 26.797 1.00 112.39 107 LYS A O 1
ATOM 1575 N N . GLU C 1 111 ? -84.399 40.507 26.000 1.00 132.81 108 GLU A N 1
ATOM 1576 C CA . GLU C 1 111 ? -84.969 40.794 27.311 1.00 144.08 108 GLU A CA 1
ATOM 1577 C C . GLU C 1 111 ? -85.601 39.547 27.917 1.00 135.07 108 GLU A C 1
ATOM 1578 O O . GLU C 1 111 ? -85.250 39.128 29.026 1.00 141.89 108 GLU A O 1
ATOM 1584 N N . THR C 1 112 ? -86.542 38.938 27.192 1.00 115.77 109 THR A N 1
ATOM 1585 C CA . THR C 1 112 ? -87.281 37.802 27.733 1.00 113.55 109 THR A CA 1
ATOM 1586 C C . THR C 1 112 ? -86.364 36.617 27.988 1.00 118.61 109 THR A C 1
ATOM 1587 O O . THR C 1 112 ? -86.508 35.920 28.999 1.00 124.31 109 THR A O 1
ATOM 1591 N N . TRP C 1 113 ? -85.420 36.366 27.077 1.00 121.16 110 TRP A N 1
ATOM 1592 C CA . TRP C 1 113 ? -84.453 35.296 27.292 1.00 122.50 110 TRP A CA 1
ATOM 1593 C C . TRP C 1 113 ? -83.692 35.507 28.594 1.00 115.12 110 TRP A C 1
ATOM 1594 O O . TRP C 1 113 ? -83.511 34.568 29.378 1.00 117.47 110 TRP A O 1
ATOM 1605 N N . LEU C 1 114 ? -83.244 36.741 28.841 1.00 103.86 111 LEU A N 1
ATOM 1606 C CA . LEU C 1 114 ? -82.571 37.058 30.096 1.00 84.14 111 LEU A CA 1
ATOM 1607 C C . LEU C 1 114 ? -83.501 36.837 31.285 1.00 100.81 111 LEU A C 1
ATOM 1608 O O . LEU C 1 114 ? -83.109 36.236 32.292 1.00 91.39 111 LEU A O 1
ATOM 1613 N N . GLU C 1 115 ? -84.744 37.317 31.183 1.00 106.15 112 GLU A N 1
ATOM 1614 C CA . GLU C 1 115 ? -85.739 37.014 32.207 1.00 109.99 112 GLU A CA 1
ATOM 1615 C C . GLU C 1 115 ? -85.957 35.511 32.321 1.00 108.43 112 GLU A C 1
ATOM 1616 O O . GLU C 1 115 ? -85.966 34.953 33.424 1.00 102.55 112 GLU A O 1
ATOM 1622 N N . ALA C 1 116 ? -86.127 34.837 31.180 1.00 102.14 113 ALA A N 1
ATOM 1623 C CA . ALA C 1 116 ? -86.352 33.396 31.196 1.00 104.16 113 ALA A CA 1
ATOM 1624 C C . ALA C 1 116 ? -85.174 32.662 31.816 1.00 101.88 113 ALA A C 1
ATOM 1625 O O . ALA C 1 116 ? -85.360 31.721 32.596 1.00 112.53 113 ALA A O 1
ATOM 1627 N N . ALA C 1 117 ? -83.953 33.078 31.478 1.00 92.03 114 ALA A N 1
ATOM 1628 C CA . ALA C 1 117 ? -82.773 32.436 32.043 1.00 101.91 114 ALA A CA 1
ATOM 1629 C C . ALA C 1 117 ? -82.727 32.614 33.554 1.00 94.43 114 ALA A C 1
ATOM 1630 O O . ALA C 1 117 ? -82.499 31.653 34.297 1.00 86.17 114 ALA A O 1
ATOM 1632 N N . TYR C 1 118 ? -82.965 33.838 34.032 1.00 96.79 115 TYR A N 1
ATOM 1633 C CA . TYR C 1 118 ? -82.850 34.087 35.464 1.00 95.97 115 TYR A CA 1
ATOM 1634 C C . TYR C 1 118 ? -83.883 33.285 36.246 1.00 94.82 115 TYR A C 1
ATOM 1635 O O . TYR C 1 118 ? -83.566 32.705 37.290 1.00 71.74 115 TYR A O 1
ATOM 1644 N N . LEU C 1 119 ? -85.119 33.227 35.751 1.00 102.37 116 LEU A N 1
ATOM 1645 C CA . LEU C 1 119 ? -86.157 32.479 36.451 1.00 99.84 116 LEU A CA 1
ATOM 1646 C C . LEU C 1 119 ? -85.841 30.990 36.463 1.00 95.59 116 LEU A C 1
ATOM 1647 O O . LEU C 1 119 ? -86.010 30.313 37.483 1.00 91.18 116 LEU A O 1
ATOM 1652 N N . TYR C 1 120 ? -85.375 30.464 35.328 1.00 96.54 117 TYR A N 1
ATOM 1653 C CA . TYR C 1 120 ? -84.981 29.061 35.260 1.00 89.65 117 TYR A CA 1
ATOM 1654 C C . TYR C 1 120 ? -83.860 28.772 36.250 1.00 97.44 117 TYR A C 1
ATOM 1655 O O . TYR C 1 120 ? -83.967 27.869 37.089 1.00 113.53 117 TYR A O 1
ATOM 1664 N N . LEU C 1 121 ? -82.777 29.547 36.171 1.00 70.35 118 LEU A N 1
ATOM 1665 C CA . LEU C 1 121 ? -81.579 29.253 36.951 1.00 67.11 118 LEU A CA 1
ATOM 1666 C C . LEU C 1 121 ? -81.801 29.497 38.438 1.00 80.92 118 LEU A C 1
ATOM 1667 O O . LEU C 1 121 ? -81.347 28.704 39.270 1.00 111.49 118 LEU A O 1
ATOM 1672 N N . CYS C 1 122 ? -82.501 30.581 38.793 1.00 101.59 119 CYS A N 1
ATOM 1673 C CA . CYS C 1 122 ? -82.666 30.946 40.198 1.00 118.93 119 CYS A CA 1
ATOM 1674 C C . CYS C 1 122 ? -83.314 29.839 41.021 1.00 107.44 119 CYS A C 1
ATOM 1675 O O . CYS C 1 122 ? -83.153 29.817 42.246 1.00 94.93 119 CYS A O 1
ATOM 1678 N N . GLU C 1 123 ? -84.038 28.922 40.380 1.00 110.32 120 GLU A N 1
ATOM 1679 C CA . GLU C 1 123 ? -84.614 27.795 41.104 1.00 127.55 120 GLU A CA 1
ATOM 1680 C C . GLU C 1 123 ? -83.573 26.720 41.387 1.00 122.41 120 GLU A C 1
ATOM 1681 O O . GLU C 1 123 ? -83.379 26.326 42.541 1.00 143.95 120 GLU A O 1
ATOM 1687 N N . LYS C 1 124 ? -82.897 26.234 40.354 1.00 95.27 121 LYS A N 1
ATOM 1688 C CA . LYS C 1 124 ? -81.944 25.149 40.542 1.00 116.17 121 LYS A CA 1
ATOM 1689 C C . LYS C 1 124 ? -80.601 25.714 40.981 1.00 86.10 121 LYS A C 1
ATOM 1690 O O . LYS C 1 124 ? -79.850 26.259 40.163 1.00 101.64 121 LYS A O 1
ATOM 1696 N N . PRO C 1 125 ? -80.257 25.570 42.256 1.00 73.94 122 PRO A N 1
ATOM 1697 C CA . PRO C 1 125 ? -79.220 26.423 42.852 1.00 77.19 122 PRO A CA 1
ATOM 1698 C C . PRO C 1 125 ? -77.801 26.084 42.416 1.00 84.83 122 PRO A C 1
ATOM 1699 O O . PRO C 1 125 ? -77.062 26.981 41.996 1.00 70.27 122 PRO A O 1
ATOM 1703 N N . GLU C 1 126 ? -77.393 24.814 42.513 1.00 79.30 123 GLU A N 1
ATOM 1704 C CA . GLU C 1 126 ? -76.036 24.471 42.099 1.00 80.53 123 GLU A CA 1
ATOM 1705 C C . GLU C 1 126 ? -75.835 24.725 40.613 1.00 90.25 123 GLU A C 1
ATOM 1706 O O . GLU C 1 126 ? -74.723 25.046 40.181 1.00 103.01 123 GLU A O 1
ATOM 1712 N N . GLU C 1 127 ? -76.898 24.592 39.820 1.00 85.73 124 GLU A N 1
ATOM 1713 C CA . GLU C 1 127 ? -76.852 25.011 38.425 1.00 82.09 124 GLU A CA 1
ATOM 1714 C C . GLU C 1 127 ? -76.734 26.524 38.311 1.00 94.32 124 GLU A C 1
ATOM 1715 O O . GLU C 1 127 ? -76.016 27.036 37.443 1.00 95.27 124 GLU A O 1
ATOM 1721 N N . LEU C 1 128 ? -77.428 27.254 39.184 1.00 104.49 125 LEU A N 1
ATOM 1722 C CA . LEU C 1 128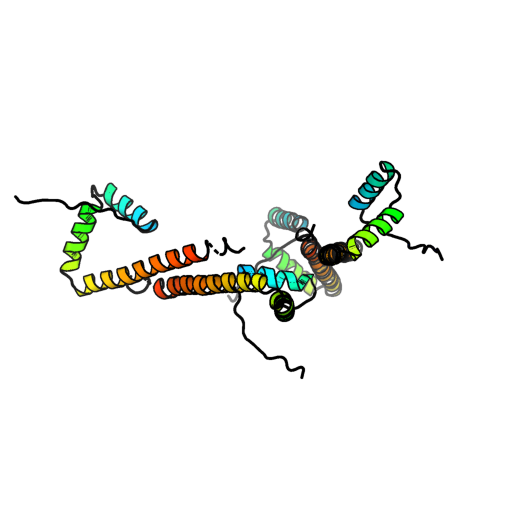 ? -77.293 28.705 39.217 1.00 97.63 125 LEU A CA 1
ATOM 1723 C C . LEU C 1 128 ? -75.919 29.109 39.725 1.00 80.17 125 LEU A C 1
ATOM 1724 O O . LEU C 1 128 ? -75.330 30.080 39.236 1.00 67.71 125 LEU A O 1
ATOM 1729 N N . ALA C 1 129 ? -75.399 28.380 40.718 1.00 78.86 126 ALA A N 1
ATOM 1730 C CA . ALA C 1 129 ? -74.059 28.660 41.221 1.00 86.47 126 ALA A CA 1
ATOM 1731 C C . ALA C 1 129 ? -73.023 28.544 40.111 1.00 86.86 126 ALA A C 1
ATOM 1732 O O . ALA C 1 129 ? -72.124 29.383 40.007 1.00 59.89 126 ALA A O 1
ATOM 1734 N N . GLN C 1 130 ? -73.147 27.515 39.266 1.00 92.62 127 GLN A N 1
ATOM 1735 C CA . GLN C 1 130 ? -72.273 27.371 38.103 1.00 101.44 127 GLN A CA 1
ATOM 1736 C C . GLN C 1 130 ? -72.189 28.666 37.304 1.00 94.30 127 GLN A C 1
ATOM 1737 O O . GLN C 1 130 ? -71.103 29.091 36.897 1.00 109.95 127 GLN A O 1
ATOM 1743 N N . VAL C 1 131 ? -73.333 29.311 37.075 1.00 93.61 128 VAL A N 1
ATOM 1744 C CA . VAL C 1 131 ? -73.364 30.472 36.192 1.00 99.74 128 VAL A CA 1
ATOM 1745 C C . VAL C 1 131 ? -72.717 31.678 36.863 1.00 90.65 128 VAL A C 1
ATOM 1746 O O . VAL C 1 131 ? -72.034 32.475 36.207 1.00 98.10 128 VAL A O 1
ATOM 1750 N N . ILE C 1 132 ? -72.907 31.826 38.177 1.00 77.91 129 ILE A N 1
ATOM 1751 C CA . ILE C 1 132 ? -72.335 32.976 38.880 1.00 73.61 129 ILE A CA 1
ATOM 1752 C C . ILE C 1 132 ? -70.816 32.939 38.802 1.00 90.75 129 ILE A C 1
ATOM 1753 O O . ILE C 1 132 ? -70.174 33.937 38.443 1.00 88.33 129 ILE A O 1
ATOM 1758 N N . GLN C 1 133 ? -70.207 31.794 39.130 1.00 104.14 130 GLN A N 1
ATOM 1759 C CA . GLN C 1 133 ? -68.762 31.672 39.008 1.00 96.00 130 GLN A CA 1
ATOM 1760 C C . GLN C 1 133 ? -68.305 31.969 37.595 1.00 82.54 130 GLN A C 1
ATOM 1761 O O . GLN C 1 133 ? -67.360 32.729 37.371 1.00 94.16 130 GLN A O 1
ATOM 1767 N N . LEU C 1 134 ? -68.984 31.368 36.607 1.00 76.03 131 LEU A N 1
ATOM 1768 C CA . LEU C 1 134 ? -68.644 31.613 35.211 1.00 80.54 131 LEU A CA 1
ATOM 1769 C C . LEU C 1 134 ? -68.803 33.084 34.851 1.00 94.24 131 LEU A C 1
ATOM 1770 O O . LEU C 1 134 ? -68.111 33.571 33.954 1.00 104.83 131 LEU A O 1
ATOM 1775 N N . ALA C 1 135 ? -69.674 33.810 35.553 1.00 94.89 132 ALA A N 1
ATOM 1776 C CA . ALA C 1 135 ? -69.780 35.249 35.341 1.00 91.02 132 ALA A CA 1
ATOM 1777 C C . ALA C 1 135 ? -68.552 35.969 35.885 1.00 78.74 132 ALA A C 1
ATOM 1778 O O . ALA C 1 135 ? -67.841 36.650 35.139 1.00 88.91 132 ALA A O 1
ATOM 1780 N N . GLN C 1 136 ? -68.294 35.830 37.190 1.00 81.30 133 GLN A N 1
ATOM 1781 C CA . GLN C 1 136 ? -67.114 36.434 37.805 1.00 66.97 133 GLN A CA 1
ATOM 1782 C C . GLN C 1 136 ? -65.866 36.164 36.975 1.00 84.59 133 GLN A C 1
ATOM 1783 O O . GLN C 1 136 ? -65.066 37.069 36.715 1.00 74.32 133 GLN A O 1
ATOM 1789 N N . GLU C 1 137 ? -65.704 34.914 36.533 1.00 105.99 134 GLU A N 1
ATOM 1790 C CA . GLU C 1 137 ? -64.615 34.574 35.626 1.00 110.24 134 GLU A CA 1
ATOM 1791 C C . GLU C 1 137 ? -64.732 35.338 34.313 1.00 105.92 134 GLU A C 1
ATOM 1792 O O . GLU C 1 137 ? -63.739 35.865 33.799 1.00 111.85 134 GLU A O 1
ATOM 1798 N N . ARG C 1 138 ? -65.943 35.404 33.755 1.00 97.94 135 ARG A N 1
ATOM 1799 C CA . ARG C 1 138 ? -66.167 36.134 32.515 1.00 89.28 135 ARG A CA 1
ATOM 1800 C C . ARG C 1 138 ? -65.993 37.638 32.705 1.00 104.19 135 ARG A C 1
ATOM 1801 O O . ARG C 1 138 ? -65.739 38.351 31.728 1.00 82.63 135 ARG A O 1
ATOM 1809 N N . LEU C 1 139 ? -66.105 38.130 33.942 1.00 100.85 136 LEU A N 1
ATOM 1810 C CA . LEU C 1 139 ? -65.970 39.551 34.242 1.00 88.98 136 LEU A CA 1
ATOM 1811 C C . LEU C 1 139 ? -64.518 39.953 34.472 1.00 108.87 136 LEU A C 1
ATOM 1812 O O . LEU C 1 139 ? -64.055 40.954 33.917 1.00 104.00 136 LEU A O 1
ATOM 1817 N N . SER C 1 140 ? -63.796 39.201 35.310 1.00 129.00 137 SER A N 1
ATOM 1818 C CA . SER C 1 140 ? -62.363 39.437 35.456 1.00 125.27 137 SER A CA 1
ATOM 1819 C C . SER C 1 140 ? -61.653 39.318 34.116 1.00 99.90 137 SER A C 1
ATOM 1820 O O . SER C 1 140 ? -60.650 40.002 33.880 1.00 76.78 137 SER A O 1
ATOM 1823 N N . GLN C 1 141 ? -62.160 38.454 33.235 1.00 101.00 138 GLN A N 1
ATOM 1824 C CA . GLN C 1 141 ? -61.726 38.447 31.843 1.00 104.45 138 GLN A CA 1
ATOM 1825 C C . GLN C 1 141 ? -61.819 39.841 31.234 1.00 107.21 138 GLN A C 1
ATOM 1826 O O . GLN C 1 141 ? -60.856 40.336 30.642 1.00 98.15 138 GLN A O 1
ATOM 1832 N N . ARG C 1 142 ? -62.978 40.491 31.380 1.00 138.15 139 ARG A N 1
ATOM 1833 C CA . ARG C 1 142 ? -63.152 41.842 30.849 1.00 140.53 139 ARG A CA 1
ATOM 1834 C C . ARG C 1 142 ? -62.123 42.808 31.417 1.00 120.00 139 ARG A C 1
ATOM 1835 O O . ARG C 1 142 ? -61.437 43.513 30.667 1.00 126.66 139 ARG A O 1
ATOM 1843 N N . LYS C 1 143 ? -62.016 42.868 32.747 1.00 100.75 140 LYS A N 1
ATOM 1844 C CA . LYS C 1 143 ? -61.117 43.828 33.378 1.00 113.57 140 LYS A CA 1
ATOM 1845 C C . LYS C 1 143 ? -59.682 43.645 32.908 1.00 115.06 140 LYS A C 1
ATOM 1846 O O . LYS C 1 143 ? -58.918 44.615 32.849 1.00 91.18 140 LYS A O 1
ATOM 1852 N N . ALA C 1 144 ? -59.302 42.416 32.556 1.00 121.28 141 ALA A N 1
ATOM 1853 C CA . ALA C 1 144 ? -57.966 42.172 32.028 1.00 106.98 141 ALA A CA 1
ATOM 1854 C C . ALA C 1 144 ? -57.753 42.922 30.718 1.00 104.61 141 ALA A C 1
ATOM 1855 O O . ALA C 1 144 ? -56.848 43.758 30.607 1.00 111.05 141 ALA A O 1
ATOM 1857 N N . ILE C 1 145 ? -58.585 42.637 29.710 1.00 90.51 142 ILE A N 1
ATOM 1858 C CA . ILE C 1 145 ? -58.469 43.328 28.427 1.00 92.14 142 ILE A CA 1
ATOM 1859 C C . ILE C 1 145 ? -58.528 44.834 28.626 1.00 105.62 142 ILE A C 1
ATOM 1860 O O . ILE C 1 145 ? -57.829 45.591 27.941 1.00 120.84 142 ILE A O 1
ATOM 1865 N N . ALA C 1 146 ? -59.344 45.294 29.574 1.00 115.32 143 ALA A N 1
ATOM 1866 C CA . ALA C 1 146 ? -59.369 46.714 29.902 1.00 139.46 143 ALA A CA 1
ATOM 1867 C C . ALA C 1 146 ? -58.026 47.173 30.455 1.00 119.91 143 ALA A C 1
ATOM 1868 O O . ALA C 1 146 ? -57.488 48.200 30.030 1.00 122.86 143 ALA A O 1
ATOM 1870 N N . ASP C 1 147 ? -57.461 46.411 31.396 1.00 113.31 144 ASP A N 1
ATOM 1871 C CA . ASP C 1 147 ? -56.157 46.766 31.947 1.00 121.54 144 ASP A CA 1
ATOM 1872 C C . ASP C 1 147 ? -55.052 46.655 30.904 1.00 119.95 144 ASP A C 1
ATOM 1873 O O . ASP C 1 147 ? -54.105 47.449 30.922 1.00 108.09 144 ASP A O 1
ATOM 1878 N N . TYR C 1 148 ? -55.155 45.686 29.993 1.00 110.34 145 TYR A N 1
ATOM 1879 C CA . TYR C 1 148 ? -54.141 45.536 28.956 1.00 120.54 145 TYR A CA 1
ATOM 1880 C C . TYR C 1 148 ? -54.234 46.656 27.930 1.00 127.33 145 TYR A C 1
ATOM 1881 O O . TYR C 1 148 ? -53.237 47.324 27.635 1.00 132.99 145 TYR A O 1
ATOM 1890 N N . LYS C 1 149 ? -55.426 46.867 27.367 1.00 127.91 146 LYS A N 1
ATOM 1891 C CA . LYS C 1 149 ? -55.614 47.947 26.404 1.00 132.03 146 LYS A CA 1
ATOM 1892 C C . LYS C 1 149 ? -55.270 49.300 27.011 1.00 119.42 146 LYS A C 1
ATOM 1893 O O . LYS C 1 149 ? -54.880 50.226 26.291 1.00 121.41 146 LYS A O 1
ATOM 1899 N N . ARG C 1 150 ? -55.394 49.427 28.334 1.00 125.34 147 ARG A N 1
ATOM 1900 C CA . ARG C 1 150 ? -55.110 50.695 28.998 1.00 132.15 147 ARG A CA 1
ATOM 1901 C C . ARG C 1 150 ? -53.613 50.973 29.039 1.00 116.21 147 ARG A C 1
ATOM 1902 O O . ARG C 1 150 ? -53.177 52.101 28.784 1.00 129.57 147 ARG A O 1
ATOM 1910 N N . ALA C 1 151 ? -52.810 49.960 29.359 1.00 103.33 148 ALA A N 1
ATOM 1911 C CA . ALA C 1 151 ? -51.366 50.145 29.413 1.00 106.61 148 ALA A CA 1
ATOM 1912 C C . ALA C 1 151 ? -50.748 50.150 28.020 1.00 113.14 148 ALA A C 1
ATOM 1913 O O . ALA C 1 151 ? -49.828 50.928 27.752 1.00 119.06 148 ALA A O 1
ATOM 1915 N N . LYS C 1 152 ? -51.240 49.292 27.122 1.00 124.48 149 LYS A N 1
ATOM 1916 C CA . LYS C 1 152 ? -50.736 49.282 25.753 1.00 123.30 149 LYS A CA 1
ATOM 1917 C C . LYS C 1 152 ? -50.928 50.633 25.081 1.00 122.09 149 LYS A C 1
ATOM 1918 O O . LYS C 1 152 ? -50.104 51.043 24.260 1.00 121.47 149 LYS A O 1
ATOM 1924 N N . THR C 1 153 ? -52.009 51.335 25.408 1.00 128.19 150 THR A N 1
ATOM 1925 C CA . THR C 1 153 ? -52.190 52.697 24.923 1.00 134.72 150 THR A CA 1
ATOM 1926 C C . THR C 1 153 ? -51.280 53.668 25.666 1.00 132.79 150 THR A C 1
ATOM 1927 O O . THR C 1 153 ? -50.854 54.683 25.098 1.00 147.51 150 THR A O 1
ATOM 1939 N N . GLN C 1 155 ? -48.161 53.011 26.811 1.00 160.50 152 GLN A N 1
ATOM 1940 C CA . GLN C 1 155 ? -46.822 52.919 26.244 1.00 142.18 152 GLN A CA 1
ATOM 1941 C C . GLN C 1 155 ? -46.770 53.495 24.834 1.00 142.48 152 GLN A C 1
ATOM 1942 O O . GLN C 1 155 ? -45.760 53.350 24.138 1.00 172.45 152 GLN A O 1
ATOM 1948 N N . GLU C 1 156 ? -47.859 54.118 24.395 1.00 141.20 153 GLU A N 1
ATOM 1949 C CA . GLU C 1 156 ? -47.895 54.925 23.187 1.00 145.33 153 GLU A CA 1
ATOM 1950 C C . GLU C 1 156 ? -47.746 56.407 23.485 1.00 154.22 153 GLU A C 1
ATOM 1951 O O . GLU C 1 156 ? -47.723 57.207 22.544 1.00 150.67 153 GLU A O 1
ATOM 1957 N N . ARG C 1 157 ? -47.638 56.773 24.767 1.00 169.64 154 ARG A N 1
ATOM 1958 C CA . ARG C 1 157 ? -47.554 58.151 25.227 1.00 186.94 154 ARG A CA 1
ATOM 1959 C C . ARG C 1 157 ? -46.106 58.548 25.503 1.00 200.18 154 ARG A C 1
ATOM 1960 O O . ARG C 1 157 ? -45.683 59.655 25.149 1.00 192.38 154 ARG A O 1
ATOM 1968 N N . PHE C 1 158 ? -45.335 57.661 26.139 1.00 218.90 155 PHE A N 1
ATOM 1969 C CA . PHE C 1 158 ? -43.955 57.969 26.489 1.00 222.66 155 PHE A CA 1
ATOM 1970 C C . PHE C 1 158 ? -43.027 57.762 25.304 1.00 227.74 155 PHE A C 1
ATOM 1971 O O . PHE C 1 158 ? -42.027 58.474 25.156 1.00 253.61 155 PHE A O 1
ATOM 1979 N N . LEU C 1 159 ? -43.353 56.783 24.466 1.00 204.94 156 LEU A N 1
ATOM 1980 C CA . LEU C 1 159 ? -42.548 56.341 23.339 1.00 186.04 156 LEU A CA 1
ATOM 1981 C C . LEU C 1 159 ? -42.321 57.460 22.315 1.00 200.45 156 LEU A C 1
ATOM 1982 O O . LEU C 1 159 ? -41.718 57.278 21.269 1.00 204.98 156 LEU A O 1
ATOM 1988 N N . THR D 1 81 ? -12.407 42.757 39.806 1.00 180.67 78 THR B N 1
ATOM 1989 C CA . THR D 1 81 ? -13.706 42.365 40.340 1.00 192.88 78 THR B CA 1
ATOM 1990 C C . THR D 1 81 ? -14.678 42.007 39.218 1.00 187.31 78 THR B C 1
ATOM 1991 O O . THR D 1 81 ? -15.861 42.344 39.276 1.00 191.20 78 THR B O 1
ATOM 1995 N N . PHE D 1 82 ? -14.171 41.316 38.199 1.00 169.97 79 PHE B N 1
ATOM 1996 C CA . PHE D 1 82 ? -14.979 40.930 37.042 1.00 154.33 79 PHE B CA 1
ATOM 1997 C C . PHE D 1 82 ? -15.630 39.587 37.340 1.00 145.52 79 PHE B C 1
ATOM 1998 O O . PHE D 1 82 ? -15.088 38.523 37.035 1.00 154.69 79 PHE B O 1
ATOM 2006 N N . GLU D 1 83 ? -16.812 39.636 37.948 1.00 146.40 80 GLU B N 1
ATOM 2007 C CA . GLU D 1 83 ? -17.602 38.446 38.245 1.00 157.75 80 GLU B CA 1
ATOM 2008 C C . GLU D 1 83 ? -18.983 38.624 37.631 1.00 169.20 80 GLU B C 1
ATOM 2009 O O . GLU D 1 83 ? -19.802 39.395 38.141 1.00 158.68 80 GLU B O 1
ATOM 2015 N N . THR D 1 84 ? -19.237 37.916 36.535 1.00 171.52 81 THR B N 1
ATOM 2016 C CA . THR D 1 84 ? -20.529 37.982 35.869 1.00 154.96 81 THR B CA 1
ATOM 2017 C C . THR D 1 84 ? -21.551 37.142 36.628 1.00 150.58 81 THR B C 1
ATOM 2018 O O . THR D 1 84 ? -21.270 36.004 37.017 1.00 156.51 81 THR B O 1
ATOM 2022 N N . VAL D 1 85 ? -22.735 37.709 36.844 1.00 150.03 82 VAL B N 1
ATOM 2023 C CA . VAL D 1 85 ? -23.788 37.069 37.625 1.00 147.94 82 VAL B CA 1
ATOM 2024 C C . VAL D 1 85 ? -24.814 36.485 36.663 1.00 144.90 82 VAL B C 1
ATOM 2025 O O . VAL D 1 85 ? -25.392 37.209 35.844 1.00 135.10 82 VAL B O 1
ATOM 2029 N N . ARG D 1 86 ? -25.038 35.175 36.759 1.00 144.51 83 ARG B N 1
ATOM 2030 C CA . ARG D 1 86 ? -26.024 34.514 35.916 1.00 137.19 83 ARG B CA 1
ATOM 2031 C C . ARG D 1 86 ? -27.431 34.924 36.330 1.00 140.36 83 ARG B C 1
ATOM 2032 O O . ARG D 1 86 ? -27.768 34.918 37.518 1.00 145.53 83 ARG B O 1
ATOM 2040 N N . ASN D 1 87 ? -28.252 35.280 35.345 1.00 139.00 84 ASN B N 1
ATOM 2041 C CA . ASN D 1 87 ? -29.634 35.663 35.583 1.00 126.11 84 ASN B CA 1
ATOM 2042 C C . ASN D 1 87 ? -30.514 34.991 34.539 1.00 136.12 84 ASN B C 1
ATOM 2043 O O . ASN D 1 87 ? -30.045 34.582 33.473 1.00 148.00 84 ASN B O 1
ATOM 2048 N N . THR D 1 88 ? -31.798 34.870 34.860 1.00 136.62 85 THR B N 1
ATOM 2049 C CA . THR D 1 88 ? -32.783 34.303 33.952 1.00 129.13 85 THR B CA 1
ATOM 2050 C C . THR D 1 88 ? -33.738 35.402 33.498 1.00 126.80 85 THR B C 1
ATOM 2051 O O . THR D 1 88 ? -34.055 36.319 34.263 1.00 122.67 85 THR B O 1
ATOM 2055 N N . ILE D 1 89 ? -34.167 35.326 32.241 1.00 122.21 86 ILE B N 1
ATOM 2056 C CA . ILE D 1 89 ? -34.844 36.438 31.582 1.00 121.34 86 ILE B CA 1
ATOM 2057 C C . ILE D 1 89 ? -35.935 35.895 30.671 1.00 140.39 86 ILE B C 1
ATOM 2058 O O . ILE D 1 89 ? -35.710 34.933 29.927 1.00 147.04 86 ILE B O 1
ATOM 2063 N N . ARG D 1 90 ? -37.116 36.512 30.726 1.00 136.59 87 ARG B N 1
ATOM 2064 C CA . ARG D 1 90 ? -38.232 36.187 29.840 1.00 128.15 87 ARG B CA 1
ATOM 2065 C C . ARG D 1 90 ? -38.664 37.473 29.140 1.00 102.42 87 ARG B C 1
ATOM 2066 O O . ARG D 1 90 ? -39.296 38.343 29.749 1.00 101.94 87 ARG B O 1
ATOM 2074 N N . ILE D 1 91 ? -38.318 37.594 27.860 1.00 88.37 88 ILE B N 1
ATOM 2075 C CA . ILE D 1 91 ? -38.654 38.761 27.053 1.00 101.01 88 ILE B CA 1
ATOM 2076 C C . ILE D 1 91 ? -39.908 38.448 26.248 1.00 115.11 88 ILE B C 1
ATOM 2077 O O . ILE D 1 91 ? -40.176 37.293 25.898 1.00 154.69 88 ILE B O 1
ATOM 2082 N N . GLU D 1 92 ? -40.691 39.485 25.963 1.00 95.82 89 GLU B N 1
ATOM 2083 C CA . GLU D 1 92 ? -41.887 39.321 25.148 1.00 95.33 89 GLU B CA 1
ATOM 2084 C C . GLU D 1 92 ? -41.493 38.908 23.734 1.00 99.08 89 GLU B C 1
ATOM 2085 O O . GLU D 1 92 ? -40.438 39.300 23.230 1.00 80.86 89 GLU B O 1
ATOM 2091 N N . SER D 1 93 ? -42.349 38.109 23.092 1.00 111.38 90 SER B N 1
ATOM 2092 C CA . SER D 1 93 ? -41.935 37.389 21.889 1.00 114.47 90 SER B CA 1
ATOM 2093 C C . SER D 1 93 ? -41.549 38.327 20.750 1.00 107.81 90 SER B C 1
ATOM 2094 O O . SER D 1 93 ? -40.566 38.081 20.044 1.00 91.90 90 SER B O 1
ATOM 2097 N N . GLU D 1 94 ? -42.302 39.410 20.556 1.00 116.21 91 GLU B N 1
ATOM 2098 C CA . GLU D 1 94 ? -42.067 40.269 19.399 1.00 127.06 91 GLU B CA 1
ATOM 2099 C C . GLU D 1 94 ? -40.831 41.144 19.595 1.00 112.58 91 GLU B C 1
ATOM 2100 O O . GLU D 1 94 ? -40.084 41.398 18.642 1.00 82.83 91 GLU B O 1
ATOM 2106 N N . VAL D 1 95 ? -40.583 41.596 20.824 1.00 100.31 92 VAL B N 1
ATOM 2107 C CA . VAL D 1 95 ? -39.415 42.433 21.077 1.00 95.01 92 VAL B CA 1
ATOM 2108 C C . VAL D 1 95 ? -38.158 41.577 21.220 1.00 99.66 92 VAL B C 1
ATOM 2109 O O . VAL D 1 95 ? -37.056 42.022 20.887 1.00 87.35 92 VAL B O 1
ATOM 2113 N N . ASP D 1 96 ? -38.300 40.329 21.669 1.00 105.24 93 ASP B N 1
ATOM 2114 C CA . ASP D 1 96 ? -37.144 39.442 21.745 1.00 88.13 93 ASP B CA 1
ATOM 2115 C C . ASP D 1 96 ? -36.632 39.083 20.357 1.00 92.79 93 ASP B C 1
ATOM 2116 O O . ASP D 1 96 ? -35.419 38.943 20.162 1.00 106.64 93 ASP B O 1
ATOM 2121 N N . GLU D 1 97 ? -37.533 38.901 19.388 1.00 109.33 94 GLU B N 1
ATOM 2122 C CA . GLU D 1 97 ? -37.083 38.609 18.032 1.00 119.73 94 GLU B CA 1
ATOM 2123 C C . GLU D 1 97 ? -36.350 39.794 17.428 1.00 120.69 94 GLU B C 1
ATOM 2124 O O . GLU D 1 97 ? -35.522 39.618 16.530 1.00 156.44 94 GLU B O 1
ATOM 2130 N N . SER D 1 98 ? -36.639 41.003 17.899 1.00 98.11 95 SER B N 1
ATOM 2131 C CA . SER D 1 98 ? -35.958 42.177 17.367 1.00 104.66 95 SER B CA 1
ATOM 2132 C C . SER D 1 98 ? -34.675 42.473 18.136 1.00 104.85 95 SER B C 1
ATOM 2133 O O . SER D 1 98 ? -33.667 42.868 17.542 1.00 97.16 95 SER B O 1
ATOM 2136 N N . LEU D 1 99 ? -34.691 42.283 19.456 1.00 112.46 96 LEU B N 1
ATOM 2137 C CA . LEU D 1 99 ? -33.468 42.450 20.237 1.00 92.80 96 LEU B CA 1
ATOM 2138 C C . LEU D 1 99 ? -32.433 41.400 19.848 1.00 91.69 96 LEU B C 1
ATOM 2139 O O . LEU D 1 99 ? -31.257 41.721 19.650 1.00 95.48 96 LEU B O 1
ATOM 2144 N N . ARG D 1 100 ? -32.851 40.141 19.740 1.00 108.02 97 ARG B N 1
ATOM 2145 C CA . ARG D 1 100 ? -31.960 39.106 19.227 1.00 116.37 97 ARG B CA 1
ATOM 2146 C C . ARG D 1 100 ? -31.568 39.387 17.783 1.00 96.66 97 ARG B C 1
ATOM 2147 O O . ARG D 1 100 ? -30.496 38.964 17.335 1.00 125.43 97 ARG B O 1
ATOM 2155 N N . GLN D 1 101 ? -32.409 40.119 17.048 1.00 74.58 98 GLN B N 1
ATOM 2156 C CA . GLN D 1 101 ? -32.084 40.468 15.671 1.00 102.98 98 GLN B CA 1
ATOM 2157 C C . GLN D 1 101 ? -30.952 41.487 15.616 1.00 116.30 98 GLN B C 1
ATOM 2158 O O . GLN D 1 101 ? -30.045 41.372 14.782 1.00 103.93 98 GLN B O 1
ATOM 2164 N N . LEU D 1 102 ? -31.011 42.509 16.476 1.00 124.04 99 LEU B N 1
ATOM 2165 C CA . LEU D 1 102 ? -29.939 43.498 16.566 1.00 102.73 99 LEU B CA 1
ATOM 2166 C C . LEU D 1 102 ? -28.592 42.833 16.799 1.00 104.93 99 LEU B C 1
ATOM 2167 O O . LEU D 1 102 ? -27.641 43.031 16.034 1.00 122.81 99 LEU B O 1
ATOM 2172 N N . CYS D 1 103 ? -28.496 42.022 17.855 1.00 91.74 100 CYS B N 1
ATOM 2173 C CA . CYS D 1 103 ? -27.197 41.515 18.276 1.00 88.22 100 CYS B CA 1
ATOM 2174 C C . CYS D 1 103 ? -26.561 40.620 17.218 1.00 96.28 100 CYS B C 1
ATOM 2175 O O . CYS D 1 103 ? -25.330 40.532 17.143 1.00 121.45 100 CYS B O 1
ATOM 2178 N N . HIS D 1 104 ? -27.370 39.970 16.378 1.00 96.40 101 HIS B N 1
ATOM 2179 C CA . HIS D 1 104 ? -26.792 39.141 15.327 1.00 120.66 101 HIS B CA 1
ATOM 2180 C C . HIS D 1 104 ? -26.119 39.997 14.262 1.00 133.47 101 HIS B C 1
ATOM 2181 O O . HIS D 1 104 ? -25.181 39.538 13.599 1.00 161.92 101 HIS B O 1
ATOM 2188 N N . GLU D 1 105 ? -26.580 41.235 14.082 1.00 111.27 102 GLU B N 1
ATOM 2189 C CA . GLU D 1 105 ? -25.971 42.144 13.120 1.00 96.01 102 GLU B CA 1
ATOM 2190 C C . GLU D 1 105 ? -24.859 42.982 13.739 1.00 99.34 102 GLU B C 1
ATOM 2191 O O . GLU D 1 105 ? -23.762 43.065 13.180 1.00 118.62 102 GLU B O 1
ATOM 2197 N N . GLU D 1 106 ? -25.120 43.614 14.884 1.00 98.99 103 GLU B N 1
ATOM 2198 C CA . GLU D 1 106 ? -24.111 44.435 15.541 1.00 103.95 103 GLU B CA 1
ATOM 2199 C C . GLU D 1 106 ? -23.119 43.621 16.361 1.00 111.14 103 GLU B C 1
ATOM 2200 O O . GLU D 1 106 ? -22.429 44.196 17.211 1.00 121.44 103 GLU B O 1
ATOM 2206 N N . ARG D 1 107 ? -23.047 42.312 16.125 1.00 107.64 104 ARG B N 1
ATOM 2207 C CA . ARG D 1 107 ? -21.994 41.453 16.666 1.00 84.63 104 ARG B CA 1
ATOM 2208 C C . ARG D 1 107 ? -21.832 41.628 18.174 1.00 83.09 104 ARG B C 1
ATOM 2209 O O . ARG D 1 107 ? -20.725 41.783 18.693 1.00 93.56 104 ARG B O 1
ATOM 2217 N N . ILE D 1 108 ? -22.959 41.616 18.883 1.00 83.59 105 ILE B N 1
ATOM 2218 C CA . ILE D 1 108 ? -22.943 41.675 20.341 1.00 74.54 105 ILE B CA 1
ATOM 2219 C C . ILE D 1 108 ? -23.878 40.620 20.911 1.00 77.41 105 ILE B C 1
ATOM 2220 O O . ILE D 1 108 ? -24.325 39.712 20.201 1.00 82.38 105 ILE B O 1
ATOM 2225 N N . THR D 1 109 ? -24.171 40.739 22.201 1.00 91.90 106 THR B N 1
ATOM 2226 C CA . THR D 1 109 ? -25.047 39.823 22.910 1.00 103.75 106 THR B CA 1
ATOM 2227 C C . THR D 1 109 ? -26.170 40.609 23.574 1.00 94.21 106 THR B C 1
ATOM 2228 O O . THR D 1 109 ? -26.055 41.815 23.808 1.00 95.54 106 THR B O 1
ATOM 2232 N N . LYS D 1 110 ? -27.270 39.911 23.871 1.00 112.34 107 LYS B N 1
ATOM 2233 C CA . LYS D 1 110 ? -28.379 40.552 24.573 1.00 106.09 107 LYS B CA 1
ATOM 2234 C C . LYS D 1 110 ? -27.932 41.076 25.930 1.00 90.65 107 LYS B C 1
ATOM 2235 O O . LYS D 1 110 ? -28.338 42.166 26.351 1.00 100.02 107 LYS B O 1
ATOM 2241 N N . GLU D 1 111 ? -27.096 40.308 26.632 1.00 89.54 108 GLU B N 1
ATOM 2242 C CA . GLU D 1 111 ? -26.557 40.781 27.901 1.00 93.06 108 GLU B CA 1
ATOM 2243 C C . GLU D 1 111 ? -25.661 41.992 27.696 1.00 97.94 108 GLU B C 1
ATOM 2244 O O . GLU D 1 111 ? -25.677 42.924 28.507 1.00 108.32 108 GLU B O 1
ATOM 2250 N N . THR D 1 112 ? -24.878 42.000 26.615 1.00 95.82 109 THR B N 1
ATOM 2251 C CA . THR D 1 112 ? -24.034 43.154 26.320 1.00 98.42 109 THR B CA 1
ATOM 2252 C C . THR D 1 112 ? -24.877 44.400 26.086 1.00 107.25 109 THR B C 1
ATOM 2253 O O . THR D 1 112 ? -24.623 45.457 26.675 1.00 98.98 109 THR B O 1
ATOM 2257 N N . TRP D 1 113 ? -25.885 44.289 25.217 1.00 107.61 110 TRP B N 1
ATOM 2258 C CA . TRP D 1 113 ? -26.778 45.410 24.945 1.00 91.24 110 TRP B CA 1
ATOM 2259 C C . TRP D 1 113 ? -27.415 45.930 26.227 1.00 93.16 110 TRP B C 1
ATOM 2260 O O . TRP D 1 113 ? -27.623 47.139 26.383 1.00 113.01 110 TRP B O 1
ATOM 2271 N N . LEU D 1 114 ? -27.720 45.027 27.162 1.00 82.45 111 LEU B N 1
ATOM 2272 C CA . LEU D 1 114 ? -28.337 45.425 28.424 1.00 88.50 111 LEU B CA 1
ATOM 2273 C C . LEU D 1 114 ? -27.427 46.349 29.230 1.00 109.04 111 LEU B C 1
ATOM 2274 O O . LEU D 1 114 ? -27.842 47.441 29.636 1.00 93.77 111 LEU B O 1
ATOM 2279 N N . GLU D 1 115 ? -26.184 45.927 29.480 1.00 108.08 112 GLU B N 1
ATOM 2280 C CA . GLU D 1 115 ? -25.265 46.762 30.251 1.00 107.13 112 GLU B CA 1
ATOM 2281 C C . GLU D 1 115 ? -25.015 48.090 29.554 1.00 117.97 112 GLU B C 1
ATOM 2282 O O . GLU D 1 115 ? -25.038 49.151 30.187 1.00 105.05 112 GLU B O 1
ATOM 2288 N N . ALA D 1 116 ? -24.763 48.045 28.244 1.00 120.95 113 ALA B N 1
ATOM 2289 C CA . ALA D 1 116 ? -24.477 49.266 27.501 1.00 115.62 113 ALA B CA 1
ATOM 2290 C C . ALA D 1 116 ? -25.642 50.238 27.582 1.00 116.54 113 ALA B C 1
ATOM 2291 O O . ALA D 1 116 ? -25.461 51.421 27.894 1.00 93.51 113 ALA B O 1
ATOM 2293 N N . ALA D 1 117 ? -26.853 49.749 27.313 1.00 110.43 114 ALA B N 1
ATOM 2294 C CA . ALA D 1 117 ? -28.023 50.611 27.391 1.00 97.14 114 ALA B CA 1
ATOM 2295 C C . ALA D 1 117 ? -28.291 51.062 28.818 1.00 106.10 114 ALA B C 1
ATOM 2296 O O . ALA D 1 117 ? -28.846 52.143 29.027 1.00 141.90 114 ALA B O 1
ATOM 2298 N N . TYR D 1 118 ? -27.905 50.262 29.813 1.00 89.18 115 TYR B N 1
ATOM 2299 C CA . TYR D 1 118 ? -28.088 50.704 31.191 1.00 94.22 115 TYR B CA 1
ATOM 2300 C C . TYR D 1 118 ? -27.143 51.850 31.520 1.00 117.90 115 TYR B C 1
ATOM 2301 O O . TYR D 1 118 ? -27.567 52.879 32.055 1.00 118.15 115 TYR B O 1
ATOM 2310 N N . LEU D 1 119 ? -25.853 51.687 31.213 1.00 126.50 116 LEU B N 1
ATOM 2311 C CA . LEU D 1 119 ? -24.882 52.737 31.498 1.00 109.42 116 LEU B CA 1
ATOM 2312 C C . LEU D 1 119 ? -25.209 54.010 30.728 1.00 107.22 116 LEU B C 1
ATOM 2313 O O . LEU D 1 119 ? -25.134 55.116 31.273 1.00 114.33 116 LEU B O 1
ATOM 2318 N N . TYR D 1 120 ? -25.586 53.866 29.455 1.00 106.04 117 TYR B N 1
ATOM 2319 C CA . TYR D 1 120 ? -25.907 55.037 28.647 1.00 95.12 117 TYR B CA 1
ATOM 2320 C C . TYR D 1 120 ? -27.159 55.735 29.158 1.00 98.85 117 TYR B C 1
ATOM 2321 O O . TYR D 1 120 ? -27.233 56.968 29.169 1.00 122.32 117 TYR B O 1
ATOM 2330 N N . LEU D 1 121 ? -28.158 54.965 29.568 1.00 88.56 118 LEU B N 1
ATOM 2331 C CA . LEU D 1 121 ? -29.376 55.537 30.117 1.00 97.66 118 LEU B CA 1
ATOM 2332 C C . LEU D 1 121 ? -29.226 55.946 31.577 1.00 97.91 118 LEU B C 1
ATOM 2333 O O . LEU D 1 121 ? -29.995 56.790 32.045 1.00 120.33 118 LEU B O 1
ATOM 2338 N N . CYS D 1 122 ? -28.257 55.389 32.305 1.00 98.44 119 CYS B N 1
ATOM 2339 C CA . CYS D 1 122 ? -28.127 55.726 33.722 1.00 119.40 119 CYS B CA 1
ATOM 2340 C C . CYS D 1 122 ? -27.742 57.182 33.922 1.00 136.48 119 CYS B C 1
ATOM 2341 O O . CYS D 1 122 ? -28.120 57.800 34.930 1.00 130.00 119 CYS B O 1
ATOM 2344 N N . GLU D 1 123 ? -26.972 57.755 32.993 1.00 149.83 120 GLU B N 1
ATOM 2345 C CA . GLU D 1 123 ? -26.474 59.102 33.217 1.00 139.43 120 GLU B CA 1
ATOM 2346 C C . GLU D 1 123 ? -27.448 60.160 32.736 1.00 135.59 120 GLU B C 1
ATOM 2347 O O . GLU D 1 123 ? -27.417 61.293 33.227 1.00 163.47 120 GLU B O 1
ATOM 2353 N N . LYS D 1 124 ? -28.359 59.795 31.835 1.00 115.15 121 LYS B N 1
ATOM 2354 C CA . LYS D 1 124 ? -29.306 60.822 31.424 1.00 138.94 121 LYS B CA 1
ATOM 2355 C C . LYS D 1 124 ? -30.597 60.623 32.221 1.00 146.65 121 LYS B C 1
ATOM 2356 O O . LYS D 1 124 ? -31.381 59.722 31.917 1.00 164.45 121 LYS B O 1
ATOM 2362 N N . PRO D 1 125 ? -30.818 61.411 33.289 1.00 141.26 122 PRO B N 1
ATOM 2363 C CA . PRO D 1 125 ? -31.827 61.016 34.284 1.00 140.42 122 PRO B CA 1
ATOM 2364 C C . PRO D 1 125 ? -33.259 61.121 33.784 1.00 140.09 122 PRO B C 1
ATOM 2365 O O . PRO D 1 125 ? -33.971 60.111 33.802 1.00 146.18 122 PRO B O 1
ATOM 2369 N N . GLU D 1 126 ? -33.713 62.296 33.337 1.00 138.01 123 GLU B N 1
ATOM 2370 C CA . GLU D 1 126 ? -35.083 62.374 32.833 1.00 141.25 123 GLU B CA 1
ATOM 2371 C C . GLU D 1 126 ? -35.287 61.466 31.629 1.00 122.98 123 GLU B C 1
ATOM 2372 O O . GLU D 1 126 ? -36.416 61.054 31.343 1.00 125.10 123 GLU B O 1
ATOM 2378 N N . GLU D 1 127 ? -34.207 61.144 30.920 1.00 122.28 124 GLU B N 1
ATOM 2379 C CA . GLU D 1 127 ? -34.276 60.130 29.878 1.00 114.37 124 GLU B CA 1
ATOM 2380 C C . GLU D 1 127 ? -34.582 58.764 30.479 1.00 113.83 124 GLU B C 1
ATOM 2381 O O . GLU D 1 127 ? -35.457 58.043 29.990 1.00 109.24 124 GLU B O 1
ATOM 2387 N N . LEU D 1 128 ? -33.866 58.397 31.549 1.00 122.58 125 LEU B N 1
ATOM 2388 C CA . LEU D 1 128 ? -34.131 57.133 32.232 1.00 114.57 125 LEU B CA 1
ATOM 2389 C C . LEU D 1 128 ? -35.504 57.130 32.885 1.00 121.85 125 LEU B C 1
ATOM 2390 O O . LEU D 1 128 ? -36.161 56.085 32.936 1.00 123.95 125 LEU B O 1
ATOM 2395 N N . ALA D 1 129 ? -35.949 58.283 33.391 1.00 125.89 126 ALA B N 1
ATOM 2396 C CA . ALA D 1 129 ? -37.277 58.370 33.989 1.00 117.70 126 ALA B CA 1
ATOM 2397 C C . ALA D 1 129 ? -38.349 57.904 33.015 1.00 111.55 126 ALA B C 1
ATOM 2398 O O . ALA D 1 129 ? -39.304 57.225 33.408 1.00 114.12 126 ALA B O 1
ATOM 2400 N N . GLN D 1 130 ? -38.197 58.243 31.735 1.00 111.94 127 GLN B N 1
ATOM 2401 C CA . GLN D 1 130 ? -39.130 57.757 30.726 1.00 131.24 127 GLN B CA 1
ATOM 2402 C C . GLN D 1 130 ? -39.037 56.246 30.557 1.00 143.64 127 GLN B C 1
ATOM 2403 O O . GLN D 1 130 ? -40.054 55.594 30.293 1.00 177.79 127 GLN B O 1
ATOM 2409 N N . VAL D 1 131 ? -37.840 55.671 30.706 1.00 133.95 128 VAL B N 1
ATOM 2410 C CA . VAL D 1 131 ? -37.692 54.225 30.562 1.00 127.19 128 VAL B CA 1
ATOM 2411 C C . VAL D 1 131 ? -38.409 53.501 31.691 1.00 124.32 128 VAL B C 1
ATOM 2412 O O . VAL D 1 131 ? -39.007 52.438 31.484 1.00 122.68 128 VAL B O 1
ATOM 2416 N N . ILE D 1 132 ? -38.341 54.049 32.905 1.00 126.43 129 ILE B N 1
ATOM 2417 C CA . ILE D 1 132 ? -38.991 53.405 34.041 1.00 132.85 129 ILE B CA 1
ATOM 2418 C C . ILE D 1 132 ? -40.503 53.435 33.870 1.00 151.10 129 ILE B C 1
ATOM 2419 O O . ILE D 1 132 ? -41.193 52.452 34.163 1.00 152.99 129 ILE B O 1
ATOM 2424 N N . GLN D 1 133 ? -41.040 54.562 33.393 1.00 160.43 130 GLN B N 1
ATOM 2425 C CA . GLN D 1 133 ? -42.455 54.629 33.040 1.00 156.77 130 GLN B CA 1
ATOM 2426 C C . GLN D 1 133 ? -42.822 53.561 32.020 1.00 131.67 130 GLN B C 1
ATOM 2427 O O . GLN D 1 133 ? -43.856 52.895 32.151 1.00 165.56 130 GLN B O 1
ATOM 2433 N N . LEU D 1 134 ? -41.996 53.395 30.985 1.00 84.69 131 LEU B N 1
ATOM 2434 C CA . LEU D 1 134 ? -42.319 52.419 29.953 1.00 93.73 131 LEU B CA 1
ATOM 2435 C C . LEU D 1 134 ? -42.248 51.009 30.523 1.00 103.71 131 LEU B C 1
ATOM 2436 O O . LEU D 1 134 ? -43.105 50.172 30.226 1.00 88.92 131 LEU B O 1
ATOM 2441 N N . ALA D 1 135 ? -41.248 50.739 31.366 1.00 123.07 132 ALA B N 1
ATOM 2442 C CA . ALA D 1 135 ? -41.187 49.457 32.059 1.00 125.13 132 ALA B CA 1
ATOM 2443 C C . ALA D 1 135 ? -42.290 49.336 33.101 1.00 124.78 132 ALA B C 1
ATOM 2444 O O . ALA D 1 135 ? -42.793 48.233 33.342 1.00 125.00 132 ALA B O 1
ATOM 2446 N N . GLN D 1 136 ? -42.673 50.451 33.729 1.00 127.67 133 GLN B N 1
ATOM 2447 C CA . GLN D 1 136 ? -43.787 50.430 34.671 1.00 143.18 133 GLN B CA 1
ATOM 2448 C C . GLN D 1 136 ? -45.057 49.943 33.990 1.00 135.52 133 GLN B C 1
ATOM 2449 O O . GLN D 1 136 ? -45.732 49.029 34.479 1.00 135.52 133 GLN B O 1
ATOM 2455 N N . GLU D 1 137 ? -45.390 50.538 32.845 1.00 121.49 134 GLU B N 1
ATOM 2456 C CA . GLU D 1 137 ? -46.571 50.107 32.114 1.00 111.81 134 GLU B CA 1
ATOM 2457 C C . GLU D 1 137 ? -46.338 48.780 31.406 1.00 122.38 134 GLU B C 1
ATOM 2458 O O . GLU D 1 137 ? -47.279 47.998 31.251 1.00 113.91 134 GLU B O 1
ATOM 2464 N N . ARG D 1 138 ? -45.100 48.501 30.985 1.00 132.97 135 ARG B N 1
ATOM 2465 C CA . ARG D 1 138 ? -44.801 47.221 30.348 1.00 125.79 135 ARG B CA 1
ATOM 2466 C C . ARG D 1 138 ? -45.035 46.055 31.298 1.00 123.71 135 ARG B C 1
ATOM 2467 O O . ARG D 1 138 ? -45.439 44.971 30.862 1.00 104.21 135 ARG B O 1
ATOM 2475 N N . LEU D 1 139 ? -44.780 46.254 32.592 1.00 128.43 136 LEU B N 1
ATOM 2476 C CA . LEU D 1 139 ? -44.961 45.178 33.561 1.00 124.20 136 LEU B CA 1
ATOM 2477 C C . LEU D 1 139 ? -46.440 44.915 33.805 1.00 143.00 136 LEU B C 1
ATOM 2478 O O . LEU D 1 139 ? -46.920 43.789 33.631 1.00 158.28 136 LEU B O 1
ATOM 2483 N N . SER D 1 140 ? -47.181 45.948 34.216 1.00 148.20 137 SER B N 1
ATOM 2484 C CA . SER D 1 140 ? -48.611 45.781 34.448 1.00 131.92 137 SER B CA 1
ATOM 2485 C C . SER D 1 140 ? -49.340 45.390 33.169 1.00 115.64 137 SER B C 1
ATOM 2486 O O . SER D 1 140 ? -50.385 44.732 33.228 1.00 131.82 137 SER B O 1
ATOM 2489 N N . GLN D 1 141 ? -48.805 45.780 32.008 1.00 93.36 138 GLN B N 1
ATOM 2490 C CA . GLN D 1 141 ? -49.364 45.313 30.743 1.00 92.15 138 GLN B CA 1
ATOM 2491 C C . GLN D 1 141 ? -49.273 43.799 30.627 1.00 96.81 138 GLN B C 1
ATOM 2492 O O . GLN D 1 141 ? -50.173 43.167 30.067 1.00 122.32 138 GLN B O 1
ATOM 2498 N N . ARG D 1 142 ? -48.207 43.199 31.160 1.00 109.01 139 ARG B N 1
ATOM 2499 C CA . ARG D 1 142 ? -48.147 41.743 31.246 1.00 122.89 139 ARG B CA 1
ATOM 2500 C C . ARG D 1 142 ? -49.104 41.224 32.310 1.00 108.90 139 ARG B C 1
ATOM 2501 O O . ARG D 1 142 ? -49.835 40.253 32.083 1.00 100.05 139 ARG B O 1
ATOM 2509 N N . LYS D 1 143 ? -49.103 41.867 33.484 1.00 117.89 140 LYS B N 1
ATOM 2510 C CA . LYS D 1 143 ? -49.952 41.452 34.598 1.00 122.98 140 LYS B CA 1
ATOM 2511 C C . LYS D 1 143 ? -51.406 41.320 34.167 1.00 116.58 140 LYS B C 1
ATOM 2512 O O . LYS D 1 143 ? -52.132 40.443 34.652 1.00 105.98 140 LYS B O 1
ATOM 2518 N N . ALA D 1 144 ? -51.844 42.172 33.239 1.00 114.74 141 ALA B N 1
ATOM 2519 C CA . ALA D 1 144 ? -53.189 42.044 32.690 1.00 111.78 141 ALA B CA 1
ATOM 2520 C C . ALA D 1 144 ? -53.319 40.784 31.842 1.00 105.88 141 ALA B C 1
ATOM 2521 O O . ALA D 1 144 ? -54.237 39.981 32.045 1.00 120.59 141 ALA B O 1
ATOM 2523 N N . ILE D 1 145 ? -52.405 40.592 30.885 1.00 101.81 142 ILE B N 1
ATOM 2524 C CA . ILE D 1 145 ? -52.438 39.392 30.052 1.00 103.65 142 ILE B CA 1
ATOM 2525 C C . ILE D 1 145 ? -52.256 38.144 30.900 1.00 99.91 142 ILE B C 1
ATOM 2526 O O . ILE D 1 145 ? -52.735 37.062 30.539 1.00 96.89 142 ILE B O 1
ATOM 2531 N N . ALA D 1 146 ? -51.555 38.263 32.028 1.00 112.74 143 ALA B N 1
ATOM 2532 C CA . ALA D 1 146 ? -51.513 37.160 32.977 1.00 129.05 143 ALA B CA 1
ATOM 2533 C C . ALA D 1 146 ? -52.880 36.937 33.606 1.00 114.19 143 ALA B C 1
ATOM 2534 O O . ALA D 1 146 ? -53.315 35.792 33.770 1.00 100.59 143 ALA B O 1
ATOM 2536 N N . ASP D 1 147 ? -53.578 38.024 33.948 1.00 111.50 144 ASP B N 1
ATOM 2537 C CA . ASP D 1 147 ? -54.907 37.899 34.537 1.00 106.34 144 ASP B CA 1
ATOM 2538 C C . ASP D 1 147 ? -55.931 37.428 33.512 1.00 96.64 144 ASP B C 1
ATOM 2539 O O . ASP D 1 147 ? -56.870 36.705 33.864 1.00 96.96 144 ASP B O 1
ATOM 2544 N N . TYR D 1 148 ? -55.774 37.833 32.250 1.00 82.40 145 TYR B N 1
ATOM 2545 C CA . TYR D 1 148 ? -56.575 37.261 31.173 1.00 74.07 145 TYR B CA 1
ATOM 2546 C C . TYR D 1 148 ? -56.383 35.751 31.103 1.00 108.11 145 TYR B C 1
ATOM 2547 O O . TYR D 1 148 ? -57.342 34.984 31.223 1.00 112.64 145 TYR B O 1
ATOM 2556 N N . LYS D 1 149 ? -55.135 35.310 30.928 1.00 130.40 146 LYS B N 1
ATOM 2557 C CA . LYS D 1 149 ? -54.843 33.886 30.783 1.00 140.08 146 LYS B CA 1
ATOM 2558 C C . LYS D 1 149 ? -55.287 33.103 32.014 1.00 145.24 146 LYS B C 1
ATOM 2559 O O . LYS D 1 149 ? -56.015 32.108 31.907 1.00 128.64 146 LYS B O 1
ATOM 2565 N N . ARG D 1 150 ? -54.852 33.548 33.197 1.00 166.44 147 ARG B N 1
ATOM 2566 C CA . ARG D 1 150 ? -55.153 32.848 34.443 1.00 170.48 147 ARG B CA 1
ATOM 2567 C C . ARG D 1 150 ? -56.651 32.653 34.639 1.00 143.60 147 ARG B C 1
ATOM 2568 O O . ARG D 1 150 ? -57.092 31.598 35.108 1.00 158.12 147 ARG B O 1
ATOM 2576 N N . ALA D 1 151 ? -57.449 33.657 34.280 1.00 133.75 148 ALA B N 1
ATOM 2577 C CA . ALA D 1 151 ? -58.889 33.586 34.485 1.00 137.91 148 ALA B CA 1
ATOM 2578 C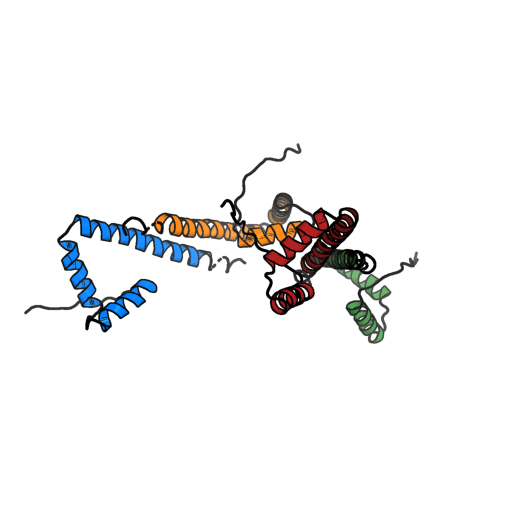 C . ALA D 1 151 ? -59.632 32.979 33.303 1.00 124.01 148 ALA B C 1
ATOM 2579 O O . ALA D 1 151 ? -60.657 32.317 33.504 1.00 95.77 148 ALA B O 1
ATOM 2581 N N . LYS D 1 152 ? -59.145 33.185 32.076 1.00 119.84 149 LYS B N 1
ATOM 2582 C CA . LYS D 1 152 ? -59.848 32.672 30.904 1.00 112.13 149 LYS B CA 1
ATOM 2583 C C . LYS D 1 152 ? -59.852 31.153 30.854 1.00 113.57 149 LYS B C 1
ATOM 2584 O O . LYS D 1 152 ? -60.732 30.570 30.213 1.00 105.35 149 LYS B O 1
ATOM 2590 N N . THR D 1 153 ? -58.898 30.497 31.515 1.00 127.82 150 THR B N 1
ATOM 2591 C CA . THR D 1 153 ? -58.918 29.040 31.558 1.00 117.88 150 THR B CA 1
ATOM 2592 C C . THR D 1 153 ? -60.026 28.525 32.465 1.00 119.58 150 THR B C 1
ATOM 2593 O O . THR D 1 153 ? -60.553 27.429 32.237 1.00 152.80 150 THR B O 1
ATOM 2605 N N . GLN D 1 155 ? -62.859 29.776 32.657 1.00 137.65 152 GLN B N 1
ATOM 2606 C CA . GLN D 1 155 ? -64.089 29.764 31.880 1.00 125.73 152 GLN B CA 1
ATOM 2607 C C . GLN D 1 155 ? -64.259 28.422 31.183 1.00 135.54 152 GLN B C 1
ATOM 2608 O O . GLN D 1 155 ? -65.386 27.941 31.021 1.00 145.50 152 GLN B O 1
ATOM 2614 N N . GLU D 1 156 ? -63.150 27.792 30.802 1.00 131.63 153 GLU B N 1
ATOM 2615 C CA . GLU D 1 156 ? -63.165 26.476 30.183 1.00 135.69 153 GLU B CA 1
ATOM 2616 C C . GLU D 1 156 ? -63.426 25.344 31.178 1.00 133.57 153 GLU B C 1
ATOM 2617 O O . GLU D 1 156 ? -63.443 24.186 30.753 1.00 139.83 153 GLU B O 1
ATOM 2623 N N . ARG D 1 157 ? -63.646 25.626 32.466 1.00 121.77 154 ARG B N 1
ATOM 2624 C CA . ARG D 1 157 ? -63.873 24.574 33.460 1.00 113.14 154 ARG B CA 1
ATOM 2625 C C . ARG D 1 157 ? -65.302 24.519 33.986 1.00 112.07 154 ARG B C 1
ATOM 2626 O O . ARG D 1 157 ? -65.834 23.424 34.185 1.00 90.64 154 ARG B O 1
ATOM 2634 N N . PHE D 1 158 ? -65.941 25.663 34.245 1.00 148.89 155 PHE B N 1
ATOM 2635 C CA . PHE D 1 158 ? -67.355 25.670 34.599 1.00 158.66 155 PHE B CA 1
ATOM 2636 C C . PHE D 1 158 ? -68.245 25.343 33.419 1.00 144.19 155 PHE B C 1
ATOM 2637 O O . PHE D 1 158 ? -69.456 25.174 33.593 1.00 107.99 155 PHE B O 1
ATOM 2645 N N . LEU D 1 159 ? -67.666 25.283 32.236 1.00 157.71 156 LEU B N 1
ATOM 2646 C CA . LEU D 1 159 ? -68.396 25.203 31.009 1.00 149.08 156 LEU B CA 1
ATOM 2647 C C . LEU D 1 159 ? -68.085 23.860 30.410 1.00 145.15 156 LEU B C 1
ATOM 2648 O O . LEU D 1 159 ? -66.938 23.434 30.493 1.00 127.51 156 LEU B O 1
#

Solvent-accessible surface area: 29033 Å² total

Radius of gyration: 32.71 Å; Cα contacts (8 Å, |Δi|>4): 148; chains: 4; bounding box: 105×77×59 Å

Sequence (314 aa):
TFETVRNTIRIESEVDESLRQLCHEERITKETWLEAAYLYLCEKPEELAQVIQLAQERLSQRKAIADYKRAKTQERFLDTFETVRNTIRIESEVDESLRQLCHEERITKETWLEAAYLYLCEKPEELAQVIQLAQERLSQRKAIADYKRAKTQERFLDTFETVRNTIRIESEVDESLRQLCHEERITKETWLEAAYLYLCEKPEELAQVIQLAQERLSQRKAIADYKRAKTQERFLTFETVRNTIRIESEVDESLRQLCHEERITKETWLEAAYLYLCEKPEELAQVIQLAQERLSQRKAIADYKRAKTQERFL

B-factor: mean 131.82, std 34.81, range [45.35, 262.0]

Foldseek 3Di:
DDDDDDDDDDDDDVVVVVLCVVCVVVVHDVVVVVVVVCVVCVVPPVVVVVVVVVVVVVVVVVVVVVVVVVVVVVVVCD/DDDDDDDDDDDDDPVVVVVVVVVCVVVVHDPVVVVVVVCVVCVVVPVNVVVVVVVVVVVVVVVVVVVVVCVPVCVVVPD/DDDDDDDDDDDDDPVVVVVVVVVCVVVVHDPVVVVVVVCVVLVVVPVSVVVVVVVVVVVVVVVVVVVVVVVVVVVVVVD/DDDDDDDDDDDDDVVVVVLVVVCVVVVHDSVVCVVVVCVVQVPVPVSVVVVVVVVVCVVVVVVVVVVCVVPVVCVPVD

Organism: Gloeothece citriformis (strain PCC 7424) (NCBI:txid65393)

InterPro domains:
  IPR049816 Maintenance of carboxysome distribution protein B [PF26392] (2-154)
  IPR049816 Maintenance of carboxysome distribution protein B [cd21138] (4-154)

Nearest PDB structures (foldseek):
  1b28-assembly1_A  TM=7.551E-01  e=1.655E+00  Lederbergvirus P22

Secondary structure (DSSP, 8-state):
-------------HHHHHHHHHHHHTTT--HHHHHHHHHHHHHHSHHHHHHHHHHHHHHHHHHHHHHHHHHHH---S--/---PPP------HHHHHHHHHHHHHTT--HHHHHHHHHHHHHHSHHHHHHHHHHHHHHHHHHHHHHHHHHHH--TTT-/------------HHHHHHHHHHHHTTT--HHHHHHHHHHHHHT-HHHHHHHHHHHHHHHHHHHHHHHHHHHH--TTT-/-------------HHHHHHHHHHHHHTT--HHHHHHHHHHHHHTSHHHHHHHHHHHHHHHHHHHHHHHHHHHH--TTT-